Protein AF-A0A3N5WYA4-F1 (afdb_monomer_lite)

Sequence (251 aa):
MSLVRQLSTGKRLVAAELRPPRAELAASEGMDAWIDTYHAVRRLTRRGTFVFLTDSAVGAEEEDNLRHLVANLGPDAPRDRVVPFLTSKHPLEYCLAYADRARQHGFPALVVLGGDRHLGPPRSVEHAYQLREAIRRRDAVLQLGGWANPYADPERQVAHLVDSRFTAEFYLTQIVTHHGKAPVERVLADCQRRDVRLPGIFGGLLLPQRQPAHARNARPVPSGARPSAHPGVLLGRNPAAGLRQDAPCDG

pLDDT: mean 78.24, std 20.38, range [25.34, 98.0]

Structure (mmCIF, N/CA/C/O backbone):
data_AF-A0A3N5WYA4-F1
#
_entry.id   AF-A0A3N5WYA4-F1
#
loop_
_atom_site.group_PDB
_atom_site.id
_atom_site.type_symbol
_atom_site.label_atom_id
_atom_site.label_alt_id
_atom_site.label_comp_id
_atom_site.label_asym_id
_atom_site.label_entity_id
_atom_site.label_seq_id
_atom_site.pdbx_PDB_ins_code
_atom_site.Cartn_x
_atom_site.Cartn_y
_atom_site.Cartn_z
_atom_site.occupancy
_atom_site.B_iso_or_equiv
_atom_site.auth_seq_id
_atom_site.auth_comp_id
_atom_site.auth_asym_id
_atom_site.auth_atom_id
_atom_site.pdbx_PDB_model_num
ATOM 1 N N . MET A 1 1 ? 0.614 -5.701 17.432 1.00 67.88 1 MET A N 1
ATOM 2 C CA . MET A 1 1 ? -0.700 -5.020 17.271 1.00 67.88 1 MET A CA 1
ATOM 3 C C . MET A 1 1 ? -0.821 -4.619 15.810 1.00 67.88 1 MET A C 1
ATOM 5 O O . MET A 1 1 ? 0.117 -4.004 15.325 1.00 67.88 1 MET A O 1
ATOM 9 N N . SER A 1 2 ? -1.890 -5.010 15.105 1.00 87.88 2 SER A N 1
ATOM 10 C CA . SER A 1 2 ? -1.999 -4.800 13.649 1.00 87.88 2 SER A CA 1
ATOM 11 C C . SER A 1 2 ? -2.149 -3.322 13.269 1.00 87.88 2 SER A C 1
ATOM 13 O O . SER A 1 2 ? -2.602 -2.511 14.083 1.00 87.88 2 SER A O 1
ATOM 15 N N . LEU A 1 3 ? -1.795 -2.983 12.023 1.00 91.31 3 LEU A N 1
ATOM 16 C CA . LEU A 1 3 ? -1.877 -1.621 11.487 1.00 91.31 3 LEU A CA 1
ATOM 17 C C . LEU A 1 3 ? -3.289 -1.042 11.628 1.00 91.31 3 LEU A C 1
ATOM 19 O O . LEU A 1 3 ? -3.463 0.005 12.249 1.00 91.31 3 LEU A O 1
ATOM 23 N N . VAL A 1 4 ? -4.299 -1.756 11.121 1.00 91.44 4 VAL A N 1
ATOM 24 C CA . VAL A 1 4 ? -5.707 -1.317 11.166 1.00 91.44 4 VAL A CA 1
ATOM 25 C C . VAL A 1 4 ? -6.169 -1.076 12.602 1.00 91.44 4 VAL A C 1
ATOM 27 O O . VAL A 1 4 ? -6.803 -0.058 12.887 1.00 91.44 4 VAL A O 1
ATOM 30 N N . ARG A 1 5 ? -5.793 -1.958 13.542 1.00 90.38 5 ARG A N 1
ATOM 31 C CA . ARG A 1 5 ? -6.131 -1.777 14.959 1.00 90.38 5 ARG A CA 1
ATOM 32 C C . ARG A 1 5 ? -5.484 -0.516 15.518 1.00 90.38 5 ARG A C 1
ATOM 34 O O . ARG A 1 5 ? -6.147 0.214 16.242 1.00 90.38 5 ARG A O 1
ATOM 41 N N . GLN A 1 6 ? -4.223 -0.241 15.175 1.00 89.56 6 GLN A N 1
ATOM 42 C CA . GLN A 1 6 ? -3.529 0.964 15.626 1.00 89.56 6 GLN A CA 1
ATOM 43 C C . GLN A 1 6 ? -4.165 2.240 15.063 1.00 89.56 6 GLN A C 1
ATOM 45 O O . GLN A 1 6 ? -4.424 3.163 15.834 1.00 89.56 6 GLN A O 1
ATOM 50 N N . LEU A 1 7 ? -4.500 2.264 13.771 1.00 89.50 7 LEU A N 1
ATOM 51 C CA . LEU A 1 7 ? -5.202 3.390 13.145 1.00 89.50 7 LEU A CA 1
ATOM 52 C C . 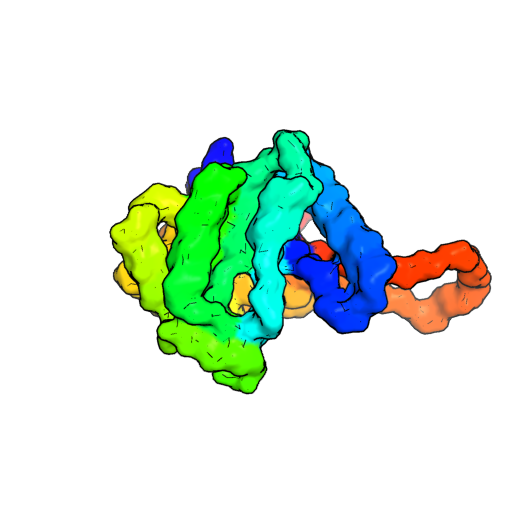LEU A 1 7 ? -6.590 3.632 13.760 1.00 89.50 7 LEU A C 1
ATOM 54 O O . LEU A 1 7 ? -7.013 4.776 13.913 1.00 89.50 7 LEU A O 1
ATOM 58 N N . SER A 1 8 ? -7.270 2.562 14.174 1.00 85.81 8 SER A N 1
ATOM 59 C CA . SER A 1 8 ? -8.607 2.626 14.774 1.00 85.81 8 SER A CA 1
ATOM 60 C C . SER A 1 8 ? -8.615 3.137 16.219 1.00 85.81 8 SER A C 1
ATOM 62 O O . SER A 1 8 ? -9.670 3.497 16.726 1.00 85.81 8 SER A O 1
ATOM 64 N N . THR A 1 9 ? -7.460 3.215 16.895 1.00 83.44 9 THR A N 1
ATOM 65 C CA . THR A 1 9 ? -7.386 3.708 18.287 1.00 83.44 9 THR A CA 1
ATOM 66 C C . THR A 1 9 ? -7.574 5.221 18.436 1.00 83.44 9 THR A C 1
ATOM 68 O O . THR A 1 9 ? -7.599 5.716 19.559 1.00 83.44 9 THR A O 1
ATOM 71 N N . GLY A 1 10 ? -7.617 5.977 17.334 1.00 69.06 10 GLY A N 1
ATOM 72 C CA . GLY A 1 10 ? -7.655 7.445 17.352 1.00 69.06 10 GLY A CA 1
ATOM 73 C C . GLY A 1 10 ? -6.325 8.111 17.739 1.00 69.06 10 GLY A C 1
ATOM 74 O O . GLY A 1 10 ? -6.176 9.322 17.581 1.00 69.06 10 GLY A O 1
ATOM 75 N N . LYS A 1 11 ? -5.321 7.344 18.188 1.00 78.38 11 LYS A N 1
ATOM 76 C CA . LYS A 1 11 ? -3.968 7.858 18.437 1.00 78.38 11 LYS A CA 1
ATOM 77 C C . LYS A 1 11 ? -3.280 8.202 17.118 1.00 78.38 11 LYS A C 1
ATOM 79 O O . LYS A 1 11 ? -3.429 7.501 16.119 1.00 78.38 11 LYS A O 1
ATOM 84 N N . ARG A 1 12 ? -2.475 9.268 17.129 1.00 80.50 12 ARG A N 1
ATOM 85 C CA . ARG A 1 12 ? -1.640 9.646 15.982 1.00 80.50 12 ARG A CA 1
ATOM 86 C C . ARG A 1 12 ? -0.636 8.528 15.691 1.00 80.50 12 ARG A C 1
ATOM 88 O O . ARG A 1 12 ? 0.121 8.133 16.575 1.00 80.50 12 ARG A O 1
ATOM 95 N N . LEU A 1 13 ? -0.612 8.055 14.450 1.00 86.00 13 LEU A N 1
ATOM 96 C CA . LEU A 1 13 ? 0.385 7.119 13.939 1.00 86.00 13 LEU A CA 1
ATOM 97 C C . LEU A 1 13 ? 1.339 7.876 13.014 1.00 86.00 13 LEU A C 1
ATOM 99 O O . LEU A 1 13 ? 0.894 8.640 12.162 1.00 86.00 13 LEU A O 1
ATOM 103 N N . VAL A 1 14 ? 2.642 7.666 13.184 1.00 87.69 14 VAL A N 1
ATOM 104 C CA . VAL A 1 14 ? 3.663 8.138 12.242 1.00 87.69 14 VAL A CA 1
ATOM 105 C C . VAL A 1 14 ? 4.303 6.914 11.605 1.00 87.69 14 VAL A C 1
ATOM 107 O O . VAL A 1 14 ? 4.718 5.989 12.306 1.00 87.69 14 VAL A O 1
ATOM 110 N N . ALA A 1 15 ? 4.345 6.904 10.281 1.00 90.69 15 ALA A N 1
ATOM 111 C CA . ALA A 1 15 ? 4.940 5.858 9.469 1.00 90.69 15 ALA A CA 1
ATOM 112 C C . ALA A 1 15 ? 5.927 6.464 8.466 1.00 90.69 15 ALA A C 1
ATOM 114 O O . ALA A 1 15 ? 5.952 7.678 8.256 1.00 90.69 15 ALA A O 1
ATOM 115 N N . ALA A 1 16 ? 6.754 5.614 7.871 1.00 90.19 16 ALA A N 1
ATOM 116 C CA . ALA A 1 16 ? 7.695 6.004 6.833 1.00 90.19 16 ALA A CA 1
ATOM 117 C C . ALA A 1 16 ? 7.323 5.319 5.523 1.00 90.19 16 ALA A C 1
ATOM 119 O O . ALA A 1 16 ? 7.065 4.118 5.519 1.00 90.19 16 ALA A O 1
ATOM 120 N N . GLU A 1 17 ? 7.337 6.066 4.426 1.00 88.12 17 GLU A N 1
ATOM 121 C CA . GLU A 1 17 ? 7.340 5.488 3.085 1.00 88.12 17 GLU A CA 1
ATOM 122 C C . GLU A 1 17 ? 8.770 5.475 2.553 1.00 88.12 17 GLU A C 1
ATOM 124 O O . GLU A 1 17 ? 9.460 6.498 2.595 1.00 88.12 17 GLU A O 1
ATOM 129 N N . LEU A 1 18 ? 9.213 4.317 2.070 1.00 84.94 18 LEU A N 1
ATOM 130 C CA . LEU A 1 18 ? 10.506 4.135 1.427 1.00 84.94 18 LEU A CA 1
ATOM 131 C C . LEU A 1 18 ? 10.294 3.680 -0.017 1.00 84.94 18 LEU A C 1
ATOM 133 O O . LEU A 1 18 ? 9.409 2.873 -0.322 1.00 84.94 18 LEU A O 1
ATOM 137 N N . ARG A 1 19 ? 11.135 4.205 -0.906 1.00 77.81 19 ARG A N 1
ATOM 138 C CA . ARG A 1 19 ? 11.245 3.723 -2.279 1.00 77.81 19 ARG A CA 1
ATOM 139 C C . ARG A 1 19 ? 12.429 2.767 -2.390 1.00 77.81 19 ARG A C 1
ATOM 141 O O . ARG A 1 19 ? 13.464 3.068 -1.789 1.00 77.81 19 ARG A O 1
ATOM 148 N N . PRO A 1 20 ? 12.298 1.658 -3.134 1.00 72.56 20 PRO A N 1
ATOM 149 C CA . PRO A 1 20 ? 13.435 0.821 -3.464 1.00 72.56 20 PRO A CA 1
ATOM 150 C C . PRO A 1 20 ? 14.473 1.641 -4.248 1.00 72.56 20 PRO A C 1
ATOM 152 O O . PRO A 1 20 ? 14.126 2.666 -4.859 1.00 72.56 20 PRO A O 1
ATOM 155 N N . PRO A 1 21 ? 15.752 1.232 -4.205 1.00 74.31 21 PRO A N 1
ATOM 156 C CA . PRO A 1 21 ? 16.788 1.786 -5.064 1.00 74.31 21 PRO A CA 1
ATOM 157 C C . PRO A 1 21 ? 16.372 1.796 -6.533 1.00 74.31 21 PRO A C 1
ATOM 159 O O . PRO A 1 21 ? 15.580 0.973 -6.980 1.00 74.31 21 PRO A O 1
ATOM 162 N N . ARG A 1 22 ? 16.914 2.750 -7.287 1.00 69.69 22 ARG A N 1
ATOM 163 C CA . ARG A 1 22 ? 16.660 2.863 -8.723 1.00 69.69 22 ARG A CA 1
ATOM 164 C C . ARG A 1 22 ? 17.298 1.693 -9.473 1.00 69.69 22 ARG A C 1
ATOM 166 O O . ARG A 1 22 ? 18.469 1.400 -9.235 1.00 69.69 22 ARG A O 1
ATOM 173 N N . ALA A 1 23 ? 16.552 1.095 -10.398 1.00 66.06 23 ALA A N 1
ATOM 174 C CA . ALA A 1 23 ? 17.020 -0.012 -11.228 1.00 66.06 23 ALA A CA 1
ATOM 175 C C . ALA A 1 23 ? 18.217 0.378 -12.115 1.00 66.06 23 ALA A C 1
ATOM 177 O O . ALA A 1 23 ? 19.034 -0.465 -12.465 1.00 66.06 23 ALA A O 1
ATOM 178 N N . GLU A 1 24 ? 18.350 1.663 -12.459 1.00 69.00 24 GLU A N 1
ATOM 179 C CA . GLU A 1 24 ? 19.396 2.166 -13.356 1.00 69.00 24 GLU A CA 1
ATOM 180 C C . GLU A 1 24 ? 20.757 2.387 -12.669 1.00 69.00 24 GLU A C 1
ATOM 182 O O . GLU A 1 24 ? 21.700 2.855 -13.309 1.00 69.00 24 GLU A O 1
ATOM 187 N N . LEU A 1 25 ? 20.870 2.107 -11.364 1.00 67.50 25 LEU A N 1
ATOM 188 C CA . LEU A 1 25 ? 22.133 2.229 -10.635 1.00 67.50 25 LEU A CA 1
ATOM 189 C C . LEU A 1 25 ? 23.144 1.175 -11.103 1.00 67.50 25 LEU A C 1
ATOM 191 O O . LEU A 1 25 ? 22.787 0.032 -11.390 1.00 67.50 25 LEU A O 1
ATOM 195 N N . ALA A 1 26 ? 24.431 1.538 -11.113 1.00 76.44 26 ALA A N 1
ATOM 196 C CA . ALA A 1 26 ? 25.493 0.561 -11.330 1.00 76.44 26 ALA A CA 1
ATOM 197 C C . ALA A 1 26 ? 25.432 -0.531 -10.247 1.00 76.44 26 ALA A C 1
ATOM 199 O O . ALA A 1 26 ? 25.072 -0.253 -9.106 1.00 76.44 26 ALA A O 1
ATOM 200 N N . ALA A 1 27 ? 25.811 -1.771 -10.573 1.00 73.31 27 ALA A N 1
ATOM 201 C CA . ALA A 1 27 ? 25.583 -2.928 -9.699 1.00 73.31 27 ALA A CA 1
ATOM 202 C C . ALA A 1 27 ? 26.094 -2.748 -8.252 1.00 73.31 27 ALA A C 1
ATOM 204 O O . ALA A 1 27 ? 25.395 -3.106 -7.303 1.00 73.31 27 ALA A O 1
ATOM 205 N N . SER A 1 28 ? 27.281 -2.158 -8.067 1.00 74.44 28 SER A N 1
ATOM 206 C CA . SER A 1 28 ? 27.829 -1.860 -6.736 1.00 74.44 28 SER A CA 1
ATOM 207 C C . SER A 1 28 ? 27.026 -0.787 -5.995 1.00 74.44 28 SER A C 1
ATOM 209 O O . SER A 1 28 ? 26.720 -0.950 -4.819 1.00 74.44 28 SER A O 1
ATOM 211 N N . GLU A 1 29 ? 26.621 0.277 -6.690 1.00 72.69 29 GLU A N 1
ATOM 212 C CA . GLU A 1 29 ? 25.818 1.365 -6.119 1.00 72.69 29 GLU A CA 1
ATOM 213 C C . GLU A 1 29 ? 24.398 0.902 -5.772 1.00 72.69 29 GLU A C 1
ATOM 215 O O . GLU A 1 29 ? 23.843 1.296 -4.747 1.00 72.69 29 GLU A O 1
ATOM 220 N N . GLY A 1 30 ? 23.818 0.032 -6.603 1.00 75.00 30 GLY A N 1
ATOM 221 C CA . GLY A 1 30 ? 22.530 -0.602 -6.353 1.00 75.00 30 GLY A CA 1
ATOM 222 C C . GLY A 1 30 ? 22.570 -1.486 -5.109 1.00 75.00 30 GLY A C 1
ATOM 223 O O . GLY A 1 30 ? 21.676 -1.394 -4.267 1.00 75.00 30 GLY A O 1
ATOM 224 N N . MET A 1 31 ? 23.625 -2.293 -4.947 1.00 76.56 31 MET A N 1
ATOM 225 C CA . MET A 1 31 ? 23.814 -3.125 -3.755 1.00 76.56 31 MET A CA 1
ATOM 226 C C . MET A 1 31 ? 23.927 -2.274 -2.484 1.00 76.56 31 MET A C 1
ATOM 228 O O . MET A 1 31 ? 23.213 -2.532 -1.513 1.00 76.56 31 MET A O 1
ATOM 232 N N . ASP A 1 32 ? 24.754 -1.227 -2.502 1.00 79.25 32 ASP A N 1
ATOM 233 C CA . ASP A 1 32 ? 24.913 -0.316 -1.363 1.00 79.25 32 ASP A CA 1
ATOM 234 C C . ASP A 1 32 ? 23.596 0.392 -1.008 1.00 79.25 32 ASP A C 1
ATOM 236 O O . ASP A 1 32 ? 23.212 0.469 0.162 1.00 79.25 32 ASP A O 1
ATOM 240 N N . ALA A 1 33 ? 22.845 0.848 -2.014 1.00 76.56 33 ALA A N 1
ATOM 241 C CA . ALA A 1 33 ? 21.542 1.476 -1.811 1.00 76.56 33 ALA A CA 1
ATOM 242 C C . ALA A 1 33 ? 20.503 0.499 -1.230 1.00 76.56 33 ALA A C 1
ATOM 244 O O . ALA A 1 33 ? 19.674 0.880 -0.392 1.00 76.56 33 ALA A O 1
ATOM 245 N N . TRP A 1 34 ? 20.549 -0.771 -1.637 1.00 79.12 34 TRP A N 1
ATOM 246 C CA . TRP A 1 34 ? 19.719 -1.827 -1.061 1.00 79.12 34 TRP A CA 1
ATOM 247 C C . TRP A 1 34 ? 20.087 -2.091 0.399 1.00 79.12 34 TRP A C 1
ATOM 249 O O . TRP A 1 34 ? 19.197 -2.113 1.252 1.00 79.12 34 TRP A O 1
ATOM 259 N N . ILE A 1 35 ? 21.381 -2.205 0.711 1.00 81.06 35 ILE A N 1
ATOM 260 C CA . ILE A 1 35 ? 21.894 -2.354 2.081 1.00 81.06 35 ILE A CA 1
ATOM 261 C C . ILE A 1 35 ? 21.403 -1.203 2.972 1.00 81.06 35 ILE A C 1
ATOM 263 O O . ILE A 1 35 ? 20.812 -1.447 4.031 1.00 81.06 35 ILE A O 1
ATOM 267 N N . ASP A 1 36 ? 21.562 0.044 2.523 1.00 83.69 36 ASP A N 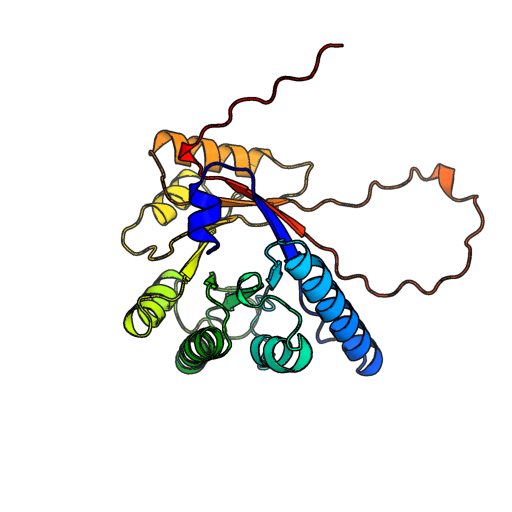1
ATOM 268 C CA . ASP A 1 36 ? 21.105 1.233 3.250 1.00 83.69 36 ASP A CA 1
ATOM 269 C C . ASP A 1 36 ? 19.577 1.210 3.468 1.00 83.69 36 ASP A C 1
ATOM 271 O O . ASP A 1 36 ? 19.092 1.531 4.563 1.00 83.69 36 ASP A O 1
ATOM 275 N N . THR A 1 37 ? 18.809 0.750 2.473 1.00 83.75 37 THR A N 1
ATOM 276 C CA . THR A 1 37 ? 17.350 0.579 2.574 1.00 83.75 37 THR A CA 1
ATOM 277 C C . THR A 1 37 ? 16.983 -0.450 3.645 1.00 83.75 37 THR A C 1
ATOM 279 O O . THR A 1 37 ? 16.167 -0.153 4.523 1.00 83.75 37 THR A O 1
ATOM 282 N N . TYR A 1 38 ? 17.613 -1.628 3.663 1.00 84.94 38 TYR A N 1
ATOM 283 C CA . TYR A 1 38 ? 17.334 -2.649 4.681 1.00 84.94 38 TYR A CA 1
ATOM 284 C C . TYR A 1 38 ? 17.705 -2.178 6.088 1.00 84.94 38 TYR A C 1
ATOM 286 O O . TYR A 1 38 ? 16.945 -2.401 7.035 1.00 84.94 38 TYR A O 1
ATOM 294 N N . HIS A 1 39 ? 18.832 -1.477 6.245 1.00 86.25 39 HIS A N 1
ATOM 295 C CA . HIS A 1 39 ? 19.204 -0.878 7.527 1.00 86.25 39 HIS A CA 1
ATOM 296 C C . HIS A 1 39 ? 18.187 0.171 7.990 1.00 86.25 39 HIS A C 1
ATOM 298 O O . HIS A 1 39 ? 17.856 0.217 9.180 1.00 86.25 39 HIS A O 1
ATOM 304 N N . ALA A 1 40 ? 17.647 0.981 7.074 1.00 87.31 40 ALA A N 1
ATOM 305 C CA . ALA A 1 40 ? 16.584 1.931 7.386 1.00 87.31 40 ALA A CA 1
ATOM 306 C C . ALA A 1 40 ? 15.299 1.217 7.833 1.00 87.31 40 ALA A C 1
ATOM 308 O O . ALA A 1 40 ? 14.768 1.552 8.897 1.00 87.31 40 ALA A O 1
ATOM 309 N N . VAL A 1 41 ? 14.846 0.196 7.091 1.00 88.88 41 VAL A N 1
ATOM 310 C CA . VAL A 1 41 ? 13.660 -0.600 7.452 1.00 88.88 41 VAL A CA 1
ATOM 311 C C . VAL A 1 41 ? 13.846 -1.239 8.830 1.00 88.88 41 VAL A C 1
ATOM 313 O O . VAL A 1 41 ? 12.996 -1.061 9.704 1.00 88.88 41 VAL A O 1
ATOM 316 N N . ARG A 1 42 ? 14.978 -1.913 9.082 1.00 89.81 42 ARG A N 1
ATOM 317 C CA . ARG A 1 42 ? 15.293 -2.543 10.380 1.00 89.81 42 ARG A CA 1
ATOM 318 C C . ARG A 1 42 ? 15.265 -1.535 11.524 1.00 89.81 42 ARG A C 1
ATOM 320 O O . ARG A 1 42 ? 14.642 -1.777 12.556 1.00 89.81 42 ARG A O 1
ATOM 327 N N . ARG A 1 43 ? 15.917 -0.382 11.350 1.00 90.12 43 ARG A N 1
ATOM 328 C CA . ARG A 1 43 ? 15.987 0.662 12.383 1.00 90.12 43 ARG A CA 1
ATOM 329 C C . ARG A 1 43 ? 14.609 1.239 12.714 1.00 90.12 43 ARG A C 1
ATOM 331 O O . ARG A 1 43 ? 14.320 1.461 13.888 1.00 90.12 43 ARG A O 1
ATOM 338 N N . LEU A 1 44 ? 13.780 1.501 11.703 1.00 90.94 44 LEU A N 1
ATOM 339 C CA . LEU A 1 44 ? 12.443 2.082 11.870 1.00 90.94 44 LEU A CA 1
ATOM 340 C C . LEU A 1 44 ? 11.472 1.086 12.513 1.00 90.94 44 LEU A C 1
ATOM 342 O O . LEU A 1 44 ? 10.835 1.400 13.518 1.00 90.94 44 LEU A O 1
ATOM 346 N N . THR A 1 45 ? 11.416 -0.136 11.988 1.00 92.06 45 THR A N 1
ATOM 347 C CA . THR A 1 45 ? 10.511 -1.184 12.485 1.00 92.06 45 THR A CA 1
ATOM 348 C C . THR A 1 45 ? 10.821 -1.580 13.929 1.00 92.06 45 THR A C 1
ATOM 350 O O . THR A 1 45 ? 9.901 -1.687 14.740 1.00 92.06 45 THR A O 1
ATOM 353 N N . ARG A 1 46 ? 12.104 -1.665 14.318 1.00 91.38 46 ARG A N 1
ATOM 354 C CA . ARG A 1 46 ? 12.520 -1.886 15.720 1.00 91.38 46 ARG A CA 1
ATOM 355 C C . ARG A 1 46 ? 12.083 -0.783 16.686 1.00 91.38 46 ARG A C 1
ATOM 357 O O . ARG A 1 46 ? 11.948 -1.042 17.876 1.00 91.38 46 ARG A O 1
ATOM 364 N N . ARG A 1 47 ? 11.862 0.439 16.196 1.00 91.12 47 ARG A N 1
ATOM 365 C CA . ARG A 1 47 ? 11.331 1.566 16.986 1.00 91.12 47 ARG A CA 1
ATOM 366 C C . ARG A 1 47 ? 9.798 1.612 16.991 1.00 91.12 47 ARG A C 1
ATOM 368 O O . ARG A 1 47 ? 9.217 2.559 17.509 1.00 91.12 47 ARG A O 1
ATOM 375 N N . GLY A 1 48 ? 9.136 0.608 16.410 1.00 90.06 48 GLY A N 1
ATOM 376 C CA . GLY A 1 48 ? 7.679 0.522 16.317 1.00 90.06 48 GLY A CA 1
ATOM 377 C C . GLY A 1 48 ? 7.063 1.342 15.180 1.00 90.06 48 GLY A C 1
ATOM 378 O O . GLY A 1 48 ? 5.838 1.455 15.117 1.00 90.06 48 GLY A O 1
ATOM 379 N N . THR A 1 49 ? 7.873 1.908 14.281 1.00 91.44 49 THR A N 1
ATOM 380 C CA . THR A 1 49 ? 7.397 2.643 13.102 1.00 91.44 49 THR A CA 1
ATOM 381 C C . THR A 1 49 ? 6.972 1.668 12.008 1.00 91.44 49 THR A C 1
ATOM 383 O O . THR A 1 49 ? 7.723 0.755 11.668 1.00 91.44 49 THR A O 1
ATOM 386 N N . PHE A 1 50 ? 5.781 1.871 11.438 1.00 93.50 50 PHE A N 1
ATOM 387 C CA . PHE A 1 50 ? 5.385 1.146 10.230 1.00 93.50 50 PHE A CA 1
ATOM 388 C C . PHE A 1 50 ? 6.154 1.676 9.023 1.00 93.50 50 PHE A C 1
ATOM 390 O O . PHE A 1 50 ? 6.290 2.891 8.859 1.00 93.50 50 PHE A O 1
ATOM 397 N N . VAL A 1 51 ? 6.635 0.767 8.181 1.00 92.06 51 VAL A N 1
ATOM 398 C CA . VAL A 1 51 ? 7.369 1.086 6.961 1.00 92.06 51 VAL A CA 1
ATOM 399 C C . VAL A 1 51 ? 6.584 0.592 5.759 1.00 92.06 51 VAL A C 1
ATOM 401 O O . VAL A 1 51 ? 6.352 -0.602 5.604 1.00 92.06 51 VAL A O 1
ATOM 404 N N . PHE A 1 52 ? 6.190 1.530 4.917 1.00 91.62 52 PHE A N 1
ATOM 405 C CA . PHE A 1 52 ? 5.519 1.305 3.652 1.00 91.62 52 PHE A CA 1
ATOM 406 C C . PHE A 1 52 ? 6.584 1.237 2.564 1.00 91.62 52 PHE A C 1
ATOM 408 O O . PHE A 1 5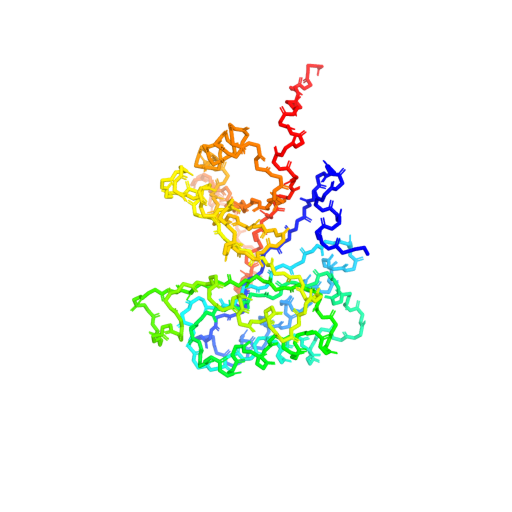2 ? 7.323 2.204 2.376 1.00 91.62 52 PHE A O 1
ATOM 415 N N . LEU A 1 53 ? 6.707 0.094 1.890 1.00 86.69 53 LEU A N 1
ATOM 416 C CA . LEU A 1 53 ? 7.668 -0.059 0.801 1.00 86.69 53 LEU A CA 1
ATOM 417 C C . LEU A 1 53 ? 6.922 -0.013 -0.522 1.00 86.69 53 LEU A C 1
ATOM 419 O O . LEU A 1 53 ? 6.133 -0.909 -0.822 1.00 86.69 53 LEU A O 1
ATOM 423 N N . THR A 1 54 ? 7.171 1.039 -1.291 1.00 76.50 54 THR A N 1
ATOM 424 C CA . THR A 1 54 ? 6.587 1.164 -2.625 1.00 76.50 54 THR A CA 1
ATOM 425 C C . THR A 1 54 ? 7.210 0.162 -3.580 1.00 76.50 54 THR A C 1
ATOM 427 O O . THR A 1 54 ? 8.401 -0.112 -3.522 1.00 76.50 54 THR A O 1
ATOM 430 N N . ASP A 1 55 ? 6.393 -0.366 -4.473 1.00 68.31 55 ASP A N 1
ATOM 431 C CA . ASP A 1 55 ? 6.850 -1.086 -5.645 1.00 68.31 55 ASP A CA 1
ATOM 432 C C . ASP A 1 55 ? 6.845 -0.082 -6.798 1.00 68.31 55 ASP A C 1
ATOM 434 O O . ASP A 1 55 ? 5.910 0.724 -6.907 1.00 68.31 55 ASP A O 1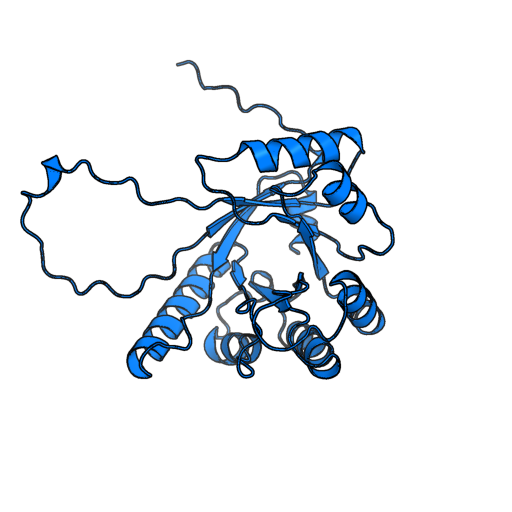
ATOM 438 N N . SER A 1 56 ? 7.917 -0.036 -7.588 1.00 59.72 56 SER A N 1
ATOM 439 C CA . SER A 1 56 ? 8.079 0.935 -8.673 1.00 59.72 56 SER A CA 1
ATOM 440 C C . SER A 1 56 ? 6.822 0.916 -9.549 1.00 59.72 56 SER A C 1
ATOM 442 O O . SER A 1 56 ? 6.552 -0.061 -10.236 1.00 59.72 56 SER A O 1
ATOM 444 N N . ALA A 1 57 ? 6.021 1.993 -9.512 1.00 55.88 57 ALA A N 1
ATOM 445 C CA . ALA A 1 57 ? 4.632 2.039 -10.008 1.00 55.88 57 ALA A CA 1
ATOM 446 C C . ALA A 1 57 ? 4.434 1.745 -11.516 1.00 55.88 57 ALA A C 1
ATOM 448 O O . ALA A 1 57 ? 3.316 1.830 -12.032 1.00 55.88 57 ALA A O 1
ATOM 449 N N . VAL A 1 58 ? 5.522 1.438 -12.214 1.00 58.50 58 VAL A N 1
ATOM 450 C CA . VAL A 1 58 ? 5.639 1.197 -13.647 1.00 58.50 58 VAL A CA 1
ATOM 451 C C . VAL A 1 58 ? 5.663 -0.307 -13.963 1.00 58.50 58 VAL A C 1
ATOM 453 O O . VAL A 1 58 ? 5.327 -0.665 -15.084 1.00 58.50 58 VAL A O 1
ATOM 456 N N . GLY A 1 59 ? 5.954 -1.193 -12.998 1.00 55.91 59 GLY A N 1
ATOM 457 C CA . GLY A 1 59 ? 5.999 -2.646 -13.231 1.00 55.91 59 GLY A CA 1
ATOM 458 C C . GLY A 1 59 ? 7.049 -3.056 -14.268 1.00 55.91 59 GLY A C 1
ATOM 459 O O . GLY A 1 59 ? 6.745 -3.829 -15.170 1.00 55.91 59 GLY A O 1
ATOM 460 N N . ALA A 1 60 ? 8.253 -2.478 -14.189 1.00 59.53 60 ALA A N 1
ATOM 461 C CA . ALA A 1 60 ? 9.404 -2.935 -14.979 1.00 59.53 60 ALA A CA 1
ATOM 462 C C . ALA A 1 60 ? 9.816 -4.368 -14.564 1.00 59.53 60 ALA A C 1
ATOM 464 O O . ALA A 1 60 ? 9.176 -4.915 -13.665 1.00 59.53 60 ALA A O 1
ATOM 465 N N . GLU A 1 61 ? 10.809 -4.973 -15.249 1.00 53.00 61 GLU A N 1
ATOM 466 C CA . GLU A 1 61 ? 11.273 -6.367 -15.037 1.00 53.00 61 GLU A CA 1
ATOM 467 C C . GLU A 1 61 ? 11.101 -6.810 -13.592 1.00 53.00 61 GLU A C 1
ATOM 469 O O . GLU A 1 61 ? 11.505 -6.050 -12.724 1.00 53.00 61 GLU A O 1
ATOM 474 N N . GLU A 1 62 ? 10.487 -7.985 -13.376 1.00 53.56 62 GLU A N 1
ATOM 475 C CA . GLU A 1 62 ? 10.013 -8.530 -12.094 1.00 53.56 62 GLU A CA 1
ATOM 476 C C . GLU A 1 62 ? 10.976 -8.290 -10.915 1.00 53.56 62 GLU A C 1
ATOM 478 O O . GLU A 1 62 ? 11.655 -9.196 -10.425 1.00 53.56 62 GLU A O 1
ATOM 483 N N . GLU A 1 63 ? 11.008 -7.053 -10.419 1.00 55.62 63 GLU A N 1
ATOM 484 C CA . GLU A 1 63 ? 11.696 -6.661 -9.209 1.00 55.62 63 GLU A CA 1
ATOM 485 C C . GLU A 1 63 ? 10.870 -7.279 -8.100 1.00 55.62 63 GLU A C 1
ATOM 487 O O . GLU A 1 63 ? 9.874 -6.730 -7.631 1.00 55.62 63 GLU A O 1
ATOM 492 N N . ASP A 1 64 ? 11.253 -8.492 -7.713 1.00 66.56 64 ASP A N 1
ATOM 493 C CA . ASP A 1 64 ? 10.650 -9.201 -6.602 1.00 66.56 64 ASP A CA 1
ATOM 494 C C . ASP A 1 64 ? 11.101 -8.530 -5.295 1.00 66.56 64 ASP A C 1
ATOM 496 O O . ASP A 1 64 ? 11.865 -9.077 -4.497 1.00 66.56 64 ASP A O 1
ATOM 500 N N . ASN A 1 65 ? 10.648 -7.288 -5.097 1.00 70.19 65 ASN A N 1
ATOM 501 C CA . ASN A 1 65 ? 10.888 -6.452 -3.928 1.00 70.19 65 ASN A CA 1
ATOM 502 C C . ASN A 1 65 ? 10.512 -7.214 -2.651 1.00 70.19 65 ASN A C 1
ATOM 504 O O . ASN A 1 65 ? 11.159 -7.069 -1.614 1.00 70.19 65 ASN A O 1
ATOM 508 N N . LEU A 1 66 ? 9.523 -8.108 -2.742 1.00 79.00 66 LEU A N 1
ATOM 509 C CA . LEU A 1 66 ? 9.167 -9.021 -1.669 1.00 79.00 66 LEU A CA 1
ATOM 510 C C . LEU A 1 66 ? 10.261 -10.059 -1.400 1.00 79.00 66 LEU A C 1
ATOM 512 O O . LEU A 1 66 ? 10.671 -10.194 -0.250 1.00 79.00 66 LEU A O 1
ATOM 516 N N . ARG A 1 67 ? 10.784 -10.757 -2.414 1.00 78.88 67 ARG A N 1
ATOM 517 C CA . ARG A 1 67 ? 11.940 -11.663 -2.254 1.00 78.88 67 ARG A CA 1
ATOM 518 C C . ARG A 1 67 ? 13.143 -10.936 -1.662 1.00 78.88 67 ARG A C 1
ATOM 520 O O . ARG A 1 67 ? 13.777 -11.460 -0.748 1.00 78.88 67 ARG A O 1
ATOM 527 N N . HIS A 1 68 ? 13.420 -9.722 -2.129 1.00 78.38 68 HIS A N 1
ATOM 528 C CA . HIS A 1 68 ? 14.480 -8.864 -1.604 1.00 78.38 68 HIS A CA 1
ATOM 529 C C . HIS A 1 68 ? 14.274 -8.535 -0.116 1.00 78.38 68 HIS A C 1
ATOM 531 O O . HIS A 1 68 ? 15.197 -8.711 0.683 1.00 78.38 68 HIS A O 1
ATOM 537 N N . LEU A 1 69 ? 13.056 -8.166 0.294 1.00 80.00 69 LEU A N 1
ATOM 538 C CA . LEU A 1 69 ? 12.707 -7.967 1.704 1.00 80.00 69 LEU A CA 1
ATOM 539 C C . LEU A 1 69 ? 12.851 -9.249 2.533 1.00 80.00 69 LEU A C 1
ATOM 541 O O . LEU A 1 69 ? 13.422 -9.224 3.623 1.00 80.00 69 LEU A O 1
ATOM 545 N N . VAL A 1 70 ? 12.338 -10.372 2.031 1.00 82.06 70 VAL A N 1
ATOM 546 C CA . VAL A 1 70 ? 12.344 -11.663 2.733 1.00 82.06 70 VAL A CA 1
ATOM 547 C C . VAL A 1 70 ? 13.766 -12.151 2.980 1.00 82.06 70 VAL A C 1
ATOM 549 O O . VAL A 1 70 ? 14.060 -12.599 4.090 1.00 82.06 70 VAL A O 1
ATOM 552 N N . ALA A 1 71 ? 14.636 -12.043 1.974 1.00 82.56 71 ALA A N 1
ATOM 553 C CA . ALA A 1 71 ? 16.015 -12.506 2.052 1.00 82.56 71 ALA A CA 1
ATOM 554 C C . ALA A 1 71 ? 16.886 -11.619 2.955 1.00 82.56 71 ALA A C 1
ATOM 556 O O . ALA A 1 71 ? 17.722 -12.137 3.690 1.00 82.56 71 ALA A O 1
ATOM 557 N N . ASN A 1 72 ? 16.682 -10.295 2.935 1.00 81.56 72 ASN A N 1
ATOM 558 C CA . ASN A 1 72 ? 17.682 -9.356 3.458 1.00 81.56 72 ASN A CA 1
ATOM 559 C C . ASN A 1 72 ? 17.276 -8.595 4.729 1.00 81.56 72 ASN A C 1
ATOM 561 O O . ASN A 1 72 ? 18.138 -8.021 5.394 1.00 81.56 72 ASN A O 1
ATOM 565 N N . LEU A 1 73 ? 15.997 -8.589 5.130 1.00 81.44 73 LEU A N 1
ATOM 566 C CA . LEU A 1 73 ? 15.599 -7.941 6.391 1.00 81.44 73 LEU A CA 1
ATOM 567 C C . LEU A 1 73 ? 16.175 -8.638 7.634 1.00 81.44 73 LEU A C 1
ATOM 569 O O . LEU A 1 73 ? 16.319 -8.006 8.686 1.00 81.44 73 LEU A O 1
ATOM 573 N N . GLY A 1 74 ? 16.518 -9.924 7.507 1.00 76.56 74 GLY A N 1
ATOM 574 C CA . GLY A 1 74 ? 16.947 -10.769 8.617 1.00 76.56 74 GLY A CA 1
ATOM 575 C C . GLY A 1 74 ? 15.828 -11.029 9.640 1.00 76.56 74 GLY A C 1
ATOM 576 O O . GLY A 1 74 ? 14.694 -10.571 9.465 1.00 76.56 74 GLY A O 1
ATOM 577 N N . PRO A 1 75 ? 16.124 -11.778 10.716 1.00 75.88 75 PRO A N 1
ATOM 578 C CA . PRO A 1 75 ? 15.147 -12.102 11.760 1.00 75.88 75 PRO A CA 1
ATOM 579 C C . PRO A 1 75 ? 14.830 -10.915 12.687 1.00 75.88 75 PRO A C 1
ATOM 581 O O . PRO A 1 75 ? 13.771 -10.884 13.305 1.00 75.88 75 PRO A O 1
ATOM 584 N N . ASP A 1 76 ? 15.716 -9.917 12.767 1.00 75.75 76 ASP A N 1
ATOM 585 C CA . ASP A 1 76 ? 15.591 -8.801 13.719 1.00 75.75 76 ASP A CA 1
ATOM 586 C C . ASP A 1 76 ? 14.606 -7.705 13.295 1.00 75.75 76 ASP A C 1
ATOM 588 O O . ASP A 1 76 ? 14.383 -6.758 14.054 1.00 75.75 76 ASP A O 1
ATOM 592 N N . ALA A 1 77 ? 14.094 -7.750 12.063 1.00 83.38 77 ALA A N 1
ATOM 593 C CA . ALA A 1 77 ? 13.116 -6.789 11.573 1.00 83.38 77 ALA A CA 1
ATOM 594 C C . ALA A 1 77 ? 11.701 -7.294 11.889 1.00 83.38 77 ALA A C 1
ATOM 596 O O . ALA A 1 77 ? 11.303 -8.324 11.337 1.00 83.38 77 ALA A O 1
ATOM 597 N N . PRO A 1 78 ? 10.903 -6.580 12.704 1.00 91.12 78 PRO A N 1
ATOM 598 C CA . PRO A 1 78 ? 9.491 -6.901 12.875 1.00 91.12 78 PRO A CA 1
ATOM 599 C C . PRO A 1 78 ? 8.744 -6.768 11.538 1.00 91.12 78 PRO A C 1
ATOM 601 O O . PRO A 1 78 ? 8.378 -5.671 11.113 1.00 91.12 78 PRO A O 1
ATOM 604 N N . ARG A 1 79 ? 8.547 -7.891 10.836 1.00 92.38 79 ARG A N 1
ATOM 605 C CA . ARG A 1 79 ? 7.867 -7.933 9.527 1.00 92.38 79 ARG A CA 1
ATOM 606 C C . ARG A 1 79 ? 6.402 -7.514 9.622 1.00 92.38 79 ARG A C 1
ATOM 608 O O . ARG A 1 79 ? 5.861 -6.970 8.667 1.00 92.38 79 ARG A O 1
ATOM 615 N N . ASP A 1 80 ? 5.806 -7.642 10.806 1.00 93.25 80 ASP A N 1
ATOM 616 C CA . ASP A 1 80 ? 4.470 -7.135 11.121 1.00 93.25 80 ASP A CA 1
ATOM 617 C C . ASP A 1 80 ? 4.357 -5.599 11.072 1.00 93.25 80 ASP A C 1
ATOM 619 O O . ASP A 1 80 ? 3.250 -5.055 11.109 1.00 93.25 80 ASP A O 1
ATOM 623 N N . ARG A 1 81 ? 5.491 -4.894 10.956 1.00 94.00 81 ARG A N 1
ATOM 624 C CA . ARG A 1 81 ? 5.583 -3.443 10.756 1.00 94.00 81 ARG A CA 1
ATOM 625 C C . ARG A 1 81 ? 5.928 -3.042 9.323 1.00 94.00 81 ARG A C 1
ATOM 627 O O . ARG A 1 81 ? 6.007 -1.846 9.056 1.00 94.00 81 ARG A O 1
ATOM 634 N N . VAL A 1 82 ? 6.131 -3.988 8.412 1.00 93.69 82 VAL A N 1
ATOM 635 C CA . VAL A 1 82 ? 6.426 -3.702 7.003 1.00 93.69 82 VAL A CA 1
ATOM 636 C C . VAL A 1 82 ? 5.165 -3.917 6.173 1.00 93.69 82 VAL A C 1
ATOM 638 O O . VAL A 1 82 ? 4.493 -4.937 6.309 1.00 93.69 82 VAL A O 1
ATOM 641 N N . VAL A 1 83 ? 4.844 -2.946 5.320 1.00 94.56 83 VAL A N 1
ATOM 642 C CA . VAL A 1 83 ? 3.655 -2.943 4.462 1.00 94.56 83 VAL A CA 1
ATOM 643 C C . VAL A 1 83 ? 4.091 -2.755 3.007 1.00 94.56 83 VAL A C 1
ATOM 645 O O . VAL A 1 83 ? 4.296 -1.620 2.564 1.00 94.56 83 VAL A O 1
ATOM 648 N N . PRO A 1 84 ? 4.286 -3.851 2.260 1.00 93.00 84 PRO A N 1
ATOM 649 C CA . PRO A 1 84 ? 4.626 -3.779 0.846 1.00 93.00 84 PRO A CA 1
ATOM 650 C C . PRO A 1 84 ? 3.477 -3.235 -0.008 1.00 93.00 84 PRO A C 1
ATOM 652 O O . PRO A 1 84 ? 2.294 -3.429 0.295 1.00 93.00 84 PRO A O 1
ATOM 655 N N . PHE A 1 85 ? 3.830 -2.571 -1.102 1.00 91.62 85 PHE A N 1
ATOM 656 C CA . PHE A 1 85 ? 2.895 -2.194 -2.151 1.00 91.62 85 PHE A CA 1
ATOM 657 C C . PHE A 1 85 ? 2.837 -3.306 -3.193 1.00 91.62 85 PHE A C 1
ATOM 659 O O . PHE A 1 85 ? 3.839 -3.941 -3.502 1.00 91.62 85 PHE A O 1
ATOM 666 N N . LEU A 1 86 ? 1.653 -3.501 -3.757 1.00 92.38 86 LEU A N 1
ATOM 667 C CA . LEU A 1 86 ? 1.410 -4.388 -4.879 1.00 92.38 86 LEU A CA 1
ATOM 668 C C . LEU A 1 86 ? 0.626 -3.614 -5.933 1.00 92.38 86 LEU A C 1
ATOM 670 O O . LEU A 1 86 ? -0.467 -3.106 -5.663 1.00 92.38 86 LEU A O 1
ATOM 674 N N . THR A 1 87 ? 1.171 -3.519 -7.140 1.00 91.88 87 THR A N 1
ATOM 675 C CA . THR A 1 87 ? 0.472 -2.892 -8.262 1.00 91.88 87 THR A CA 1
ATOM 676 C C . THR A 1 87 ? -0.173 -3.938 -9.167 1.00 91.88 87 THR A C 1
ATOM 678 O O . THR A 1 87 ? 0.237 -5.094 -9.211 1.00 91.88 87 THR A O 1
ATOM 681 N N . SER A 1 88 ? -1.176 -3.523 -9.941 1.00 93.19 88 SER A N 1
ATOM 682 C CA . SER A 1 88 ? -1.789 -4.360 -10.980 1.00 93.19 88 SER A CA 1
ATOM 683 C C . SER A 1 88 ? -0.934 -4.437 -12.256 1.00 93.19 88 SER A C 1
ATOM 685 O O . SER A 1 88 ? -1.467 -4.772 -13.302 1.00 93.19 88 SER A O 1
ATOM 687 N N . LYS A 1 89 ? 0.360 -4.082 -12.214 1.00 90.25 89 LYS A N 1
ATOM 688 C CA . LYS A 1 89 ? 1.258 -4.005 -13.386 1.00 90.25 89 LYS A CA 1
ATOM 689 C C . LYS A 1 89 ? 1.986 -5.315 -13.702 1.00 90.25 89 LYS A C 1
ATOM 691 O O . LYS A 1 89 ? 2.826 -5.343 -14.591 1.00 90.25 89 LYS A O 1
ATOM 696 N N . HIS A 1 90 ? 1.630 -6.387 -13.005 1.00 88.88 90 HIS A N 1
ATOM 697 C CA . HIS A 1 90 ? 2.120 -7.742 -13.238 1.00 88.88 90 HIS A CA 1
ATOM 698 C C . HIS A 1 90 ? 0.957 -8.653 -13.650 1.00 88.88 90 HIS A C 1
ATOM 700 O O . HIS A 1 90 ? -0.204 -8.307 -13.382 1.00 88.88 90 HIS A O 1
ATOM 706 N N . PRO A 1 91 ? 1.230 -9.818 -14.270 1.00 91.81 91 PRO A N 1
ATOM 707 C CA . PRO A 1 91 ? 0.207 -10.826 -14.528 1.00 91.81 91 PRO A CA 1
ATOM 708 C C . PRO A 1 91 ? -0.619 -11.129 -13.273 1.00 91.81 91 PRO A C 1
ATOM 710 O O . PRO A 1 91 ? -0.091 -11.163 -12.162 1.00 91.81 91 PRO A O 1
ATOM 713 N N . LEU A 1 92 ? -1.923 -11.369 -13.437 1.00 95.00 92 LEU A N 1
ATOM 714 C CA . LEU A 1 92 ? -2.828 -11.563 -12.298 1.00 95.00 92 LEU A CA 1
ATOM 715 C C . LEU A 1 92 ? -2.363 -12.704 -11.380 1.00 95.00 92 LEU A C 1
ATOM 717 O O . LEU A 1 92 ? -2.399 -12.568 -10.160 1.00 95.00 92 LEU A O 1
ATOM 721 N N . GLU A 1 93 ? -1.894 -13.808 -11.960 1.00 94.19 93 GLU A N 1
ATOM 722 C CA . GLU A 1 93 ? -1.361 -14.943 -11.205 1.00 94.19 93 GLU A CA 1
ATOM 723 C C . GLU A 1 93 ? -0.160 -14.549 -10.337 1.00 94.19 93 GLU A C 1
ATOM 725 O O . GLU A 1 93 ? -0.126 -14.900 -9.157 1.00 94.19 93 GLU A O 1
ATOM 730 N N . TYR A 1 94 ? 0.757 -13.739 -10.877 1.00 92.00 94 TYR A N 1
ATOM 731 C CA . TYR A 1 94 ? 1.883 -13.193 -10.122 1.00 92.00 94 TYR A CA 1
ATOM 732 C C . TYR A 1 94 ? 1.396 -12.353 -8.940 1.00 92.00 94 TYR A C 1
ATOM 734 O O . TYR A 1 94 ? 1.846 -12.558 -7.814 1.00 92.00 94 TYR A O 1
ATOM 742 N N . CYS A 1 95 ? 0.448 -11.433 -9.158 1.00 93.31 95 CYS A N 1
ATOM 743 C CA . CYS A 1 95 ? -0.078 -10.582 -8.087 1.00 93.31 95 CYS A CA 1
ATOM 744 C C . CYS A 1 95 ? -0.720 -11.403 -6.957 1.00 93.31 95 CYS A C 1
ATOM 746 O O . CYS A 1 95 ? -0.568 -11.071 -5.780 1.00 93.31 95 CYS A O 1
ATOM 748 N N . LEU A 1 96 ? -1.431 -12.480 -7.297 1.00 96.06 96 LEU A N 1
ATOM 749 C CA . LEU A 1 96 ? -2.052 -13.351 -6.302 1.00 96.06 96 LEU A CA 1
ATOM 750 C C . LEU A 1 96 ? -0.997 -14.175 -5.549 1.00 96.06 96 LEU A C 1
ATOM 752 O O . LEU A 1 96 ? -1.019 -14.202 -4.321 1.00 96.06 96 LEU A O 1
ATOM 756 N N . ALA A 1 97 ? -0.019 -14.749 -6.256 1.00 93.38 97 ALA A N 1
ATOM 757 C CA . ALA A 1 97 ? 1.101 -15.457 -5.637 1.00 93.38 97 ALA A CA 1
ATOM 758 C C . ALA A 1 97 ? 1.958 -14.533 -4.752 1.00 93.38 97 ALA A C 1
ATOM 760 O O . ALA A 1 97 ? 2.460 -14.948 -3.709 1.00 93.38 97 ALA A O 1
ATOM 761 N N . TYR A 1 98 ? 2.119 -13.263 -5.128 1.00 92.94 98 TYR A N 1
ATOM 762 C CA . TYR A 1 98 ? 2.767 -12.248 -4.300 1.00 92.94 98 TYR A CA 1
ATOM 763 C C . TYR A 1 98 ? 2.033 -12.071 -2.967 1.00 92.94 98 TYR A C 1
ATOM 765 O O . TYR A 1 98 ? 2.671 -12.068 -1.914 1.00 92.94 98 TYR A O 1
ATOM 773 N N . ALA A 1 99 ? 0.702 -11.953 -2.994 1.00 94.88 99 ALA A N 1
ATOM 774 C CA . ALA A 1 99 ? -0.097 -11.805 -1.780 1.00 94.88 99 ALA A CA 1
ATOM 775 C C . ALA A 1 99 ? 0.012 -13.032 -0.859 1.00 94.88 99 ALA A C 1
ATOM 777 O O . ALA A 1 99 ? 0.219 -12.875 0.349 1.00 94.88 99 ALA A O 1
ATOM 778 N N . ASP A 1 100 ? -0.025 -14.233 -1.441 1.00 94.38 100 ASP A N 1
ATOM 779 C CA . ASP A 1 100 ? 0.156 -15.495 -0.718 1.00 94.38 100 ASP A CA 1
ATOM 780 C C . ASP A 1 100 ? 1.544 -15.547 -0.045 1.00 94.38 100 ASP A C 1
ATOM 782 O O . ASP A 1 100 ? 1.657 -15.785 1.163 1.00 94.38 100 ASP A O 1
ATOM 786 N N . ARG A 1 101 ? 2.612 -15.223 -0.791 1.00 92.81 101 ARG A N 1
ATOM 787 C CA . ARG A 1 101 ? 3.990 -15.165 -0.270 1.00 92.81 101 ARG A CA 1
ATOM 788 C C . ARG A 1 101 ? 4.155 -14.115 0.825 1.00 92.81 101 ARG A C 1
ATOM 790 O O . ARG A 1 101 ? 4.819 -14.379 1.828 1.00 92.81 101 ARG A O 1
ATOM 797 N N . ALA A 1 102 ? 3.546 -12.938 0.674 1.00 92.75 102 ALA A N 1
ATOM 798 C CA . ALA A 1 102 ? 3.630 -11.879 1.674 1.00 92.75 102 ALA A CA 1
ATOM 799 C C . ALA A 1 102 ? 3.097 -12.367 3.031 1.00 92.75 102 ALA A C 1
ATOM 801 O O . ALA A 1 102 ? 3.760 -12.212 4.061 1.00 92.75 102 ALA A O 1
ATOM 802 N N . ARG A 1 103 ? 1.955 -13.063 3.028 1.00 93.31 103 ARG A N 1
ATOM 803 C CA . ARG A 1 103 ? 1.390 -13.662 4.242 1.00 93.31 103 ARG A CA 1
ATOM 804 C C . ARG A 1 103 ? 2.227 -14.786 4.815 1.00 93.31 103 ARG A C 1
ATOM 806 O O . ARG A 1 103 ? 2.451 -14.791 6.026 1.00 93.31 103 ARG A O 1
ATOM 813 N N . GLN A 1 104 ? 2.706 -15.700 3.974 1.00 92.94 104 GLN A N 1
ATOM 814 C CA . GLN A 1 104 ? 3.574 -16.804 4.400 1.00 92.94 104 GLN A CA 1
ATOM 815 C C . GLN A 1 104 ? 4.851 -16.298 5.080 1.00 92.94 104 GLN A C 1
ATOM 817 O O . GLN A 1 104 ? 5.318 -16.890 6.050 1.00 92.94 104 GLN A O 1
ATOM 822 N N . HIS A 1 105 ? 5.387 -15.165 4.622 1.00 92.06 105 HIS A N 1
ATOM 823 C CA . HIS A 1 105 ? 6.591 -14.566 5.188 1.00 92.06 105 HIS A CA 1
ATOM 824 C C . HIS A 1 105 ? 6.344 -13.575 6.334 1.00 92.06 105 HIS A C 1
ATOM 826 O O . HIS A 1 105 ? 7.310 -12.990 6.833 1.00 92.06 105 HIS A O 1
ATOM 832 N N . GLY A 1 106 ? 5.099 -13.433 6.799 1.00 92.81 106 GLY A N 1
ATOM 833 C CA . GLY A 1 106 ? 4.763 -12.675 8.004 1.00 92.81 106 GLY A CA 1
ATOM 834 C C . GLY A 1 106 ? 4.487 -11.187 7.785 1.00 92.81 106 GLY A C 1
ATOM 835 O O . GLY A 1 106 ? 4.517 -10.431 8.754 1.00 92.81 106 GLY A O 1
ATOM 836 N N . PHE A 1 107 ? 4.207 -10.758 6.551 1.00 94.38 107 PHE A N 1
ATOM 837 C CA . PHE A 1 107 ? 3.697 -9.416 6.267 1.00 94.38 107 PHE A CA 1
ATOM 838 C C . PHE A 1 107 ? 2.160 -9.432 6.372 1.00 94.38 107 PHE A C 1
ATOM 840 O O . PHE A 1 107 ? 1.491 -10.080 5.564 1.00 94.38 107 PHE A O 1
ATOM 847 N N . PRO A 1 108 ? 1.562 -8.765 7.374 1.00 95.62 108 PRO A N 1
ATOM 848 C CA . PRO A 1 108 ? 0.133 -8.878 7.654 1.00 95.62 108 PRO A CA 1
ATOM 849 C C . PRO A 1 108 ? -0.723 -7.957 6.783 1.00 95.62 108 PRO A C 1
ATOM 851 O O . PRO A 1 108 ? -1.947 -8.058 6.839 1.00 95.62 108 PRO A O 1
ATOM 854 N N . ALA A 1 109 ? -0.105 -7.039 6.033 1.00 96.62 109 ALA A N 1
ATOM 855 C CA . ALA A 1 109 ? -0.790 -6.009 5.271 1.00 96.62 109 ALA A CA 1
ATOM 856 C C . ALA A 1 109 ? -0.102 -5.725 3.929 1.00 96.62 109 ALA A C 1
ATOM 858 O O . ALA A 1 109 ? 1.126 -5.725 3.859 1.00 96.62 109 ALA A O 1
ATOM 859 N N . LEU A 1 110 ? -0.899 -5.401 2.908 1.00 96.06 110 LEU A N 1
ATOM 860 C CA . LEU A 1 110 ? -0.457 -4.891 1.606 1.00 96.06 110 LEU A CA 1
ATOM 861 C C . LEU A 1 110 ? -1.195 -3.602 1.250 1.00 96.06 110 LEU A C 1
ATOM 863 O O . LEU A 1 110 ? -2.362 -3.447 1.600 1.00 96.06 110 LEU A O 1
ATOM 867 N N . VAL A 1 111 ? -0.564 -2.716 0.481 1.00 95.31 111 VAL A N 1
ATOM 868 C CA . VAL A 1 111 ? -1.256 -1.620 -0.220 1.00 95.31 111 VAL A CA 1
ATOM 869 C C . VAL A 1 111 ? -1.430 -2.009 -1.683 1.00 95.31 111 VAL A C 1
ATOM 871 O O . VAL A 1 111 ? -0.445 -2.212 -2.386 1.00 95.31 111 VAL A O 1
ATOM 874 N N . VAL A 1 112 ? -2.674 -2.111 -2.155 1.00 95.38 112 VAL A N 1
ATOM 875 C CA . VAL A 1 112 ? -2.984 -2.596 -3.509 1.00 95.38 112 VAL A CA 1
ATOM 876 C C . VAL A 1 112 ? -3.401 -1.446 -4.417 1.00 95.38 112 VAL 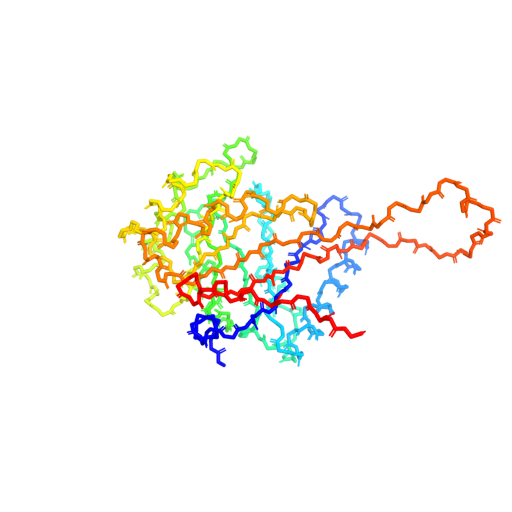A C 1
ATOM 878 O O . VAL A 1 112 ? -4.431 -0.801 -4.192 1.00 95.38 112 VAL A O 1
ATOM 881 N N . LEU A 1 113 ? -2.627 -1.225 -5.480 1.00 92.56 113 LEU A N 1
ATOM 882 C CA . LEU A 1 113 ? -2.766 -0.101 -6.406 1.00 92.56 113 LEU A CA 1
ATOM 883 C C . LEU A 1 113 ? -2.962 -0.556 -7.854 1.00 92.56 113 LEU A C 1
ATOM 885 O O . LEU A 1 113 ? -2.640 -1.676 -8.240 1.00 92.56 113 LEU A O 1
ATOM 889 N N . GLY A 1 114 ? -3.446 0.362 -8.691 1.00 91.06 114 GLY A N 1
ATOM 890 C CA . GLY A 1 114 ? -3.528 0.121 -10.132 1.00 91.06 114 GLY A CA 1
ATOM 891 C C . GLY A 1 114 ? -2.167 0.212 -10.831 1.00 91.06 114 GLY A C 1
ATOM 892 O O . GLY A 1 114 ? -1.984 -0.416 -11.863 1.00 91.06 114 GLY A O 1
ATOM 893 N N . GLY A 1 115 ? -1.220 0.982 -10.285 1.00 87.88 115 GLY A N 1
ATOM 894 C CA . GLY A 1 115 ? 0.001 1.386 -10.998 1.00 87.88 115 GLY A CA 1
ATOM 895 C C . GLY A 1 115 ? -0.282 2.399 -12.113 1.00 87.88 115 GLY A C 1
ATOM 896 O O . GLY A 1 115 ? -1.418 2.846 -12.277 1.00 87.88 115 GLY A O 1
ATOM 897 N N . ASP A 1 116 ? 0.724 2.796 -12.882 1.00 85.56 116 ASP A N 1
ATOM 898 C CA . ASP A 1 116 ? 0.554 3.767 -13.971 1.00 85.56 116 ASP A CA 1
ATOM 899 C C . ASP A 1 116 ? -0.312 3.197 -15.121 1.00 85.56 116 ASP A C 1
ATOM 901 O O . ASP A 1 116 ? -0.306 1.990 -15.377 1.00 85.56 116 ASP A O 1
ATOM 905 N N . ARG A 1 117 ? -1.116 4.031 -15.799 1.00 86.50 117 ARG A N 1
ATOM 906 C CA . ARG A 1 117 ? -1.948 3.595 -16.945 1.00 86.50 117 ARG A CA 1
ATOM 907 C C . ARG A 1 117 ? -1.200 3.607 -18.276 1.00 86.50 117 ARG A C 1
ATOM 909 O O . ARG A 1 117 ? -1.584 2.867 -19.173 1.00 86.50 117 ARG A O 1
ATOM 916 N N . HIS A 1 118 ? -0.191 4.456 -18.403 1.00 85.06 118 HIS A N 1
ATOM 917 C CA . HIS A 1 118 ? 0.469 4.798 -19.658 1.00 85.06 118 HIS A CA 1
ATOM 918 C C . HIS A 1 118 ? 1.937 4.359 -19.698 1.00 85.06 118 HIS A C 1
ATOM 920 O O . HIS A 1 118 ? 2.480 4.191 -20.784 1.00 85.06 118 HIS A O 1
ATOM 926 N N . LEU A 1 119 ? 2.576 4.157 -18.543 1.00 82.81 119 LEU A N 1
ATOM 927 C CA . LEU A 1 119 ? 3.973 3.729 -18.439 1.00 82.81 119 LEU A CA 1
ATOM 928 C C . LEU A 1 119 ? 4.083 2.259 -18.024 1.00 82.81 119 LEU A C 1
ATOM 930 O O . LEU A 1 119 ? 3.455 1.853 -17.047 1.00 82.81 119 LEU A O 1
ATOM 934 N N . GLY A 1 120 ? 4.918 1.484 -18.720 1.00 81.94 120 GLY A N 1
ATOM 935 C CA . GLY A 1 120 ? 5.183 0.066 -18.431 1.00 81.94 120 GLY A CA 1
ATOM 936 C C . GLY A 1 120 ? 4.082 -0.899 -18.901 1.00 81.94 120 GLY A C 1
ATOM 937 O O . GLY A 1 120 ? 3.191 -0.483 -19.647 1.00 81.94 120 GLY A O 1
ATOM 938 N N . PRO A 1 121 ? 4.112 -2.179 -18.480 1.00 84.69 121 PRO A N 1
ATOM 939 C CA . PRO A 1 121 ? 3.175 -3.207 -18.945 1.00 84.69 121 PRO A CA 1
ATOM 940 C C . PRO A 1 121 ? 1.709 -2.846 -18.681 1.00 84.69 121 PRO A C 1
ATOM 942 O O . PRO A 1 121 ? 1.417 -2.156 -17.705 1.00 84.69 121 PRO A O 1
ATOM 945 N N . PRO A 1 122 ? 0.742 -3.296 -19.496 1.00 89.88 122 PRO A N 1
ATOM 946 C CA . PRO A 1 122 ? -0.668 -3.043 -19.215 1.00 89.88 122 PRO A CA 1
ATOM 947 C C . PRO A 1 122 ? -1.063 -3.596 -17.842 1.00 89.88 122 PRO A C 1
ATOM 949 O O . PRO A 1 122 ? -0.494 -4.571 -17.351 1.00 89.88 122 PRO A O 1
ATOM 952 N N . ARG A 1 123 ? -2.059 -2.970 -17.210 1.00 93.38 123 ARG A N 1
ATOM 953 C CA . ARG A 1 123 ? -2.581 -3.495 -15.949 1.00 93.38 123 ARG A CA 1
ATOM 954 C C . ARG A 1 123 ? -3.277 -4.837 -16.196 1.00 93.38 123 ARG A C 1
ATOM 956 O O . ARG A 1 123 ? -4.047 -4.950 -17.145 1.00 93.38 123 ARG A O 1
ATOM 963 N N . SER A 1 124 ? -3.082 -5.813 -15.314 1.00 93.88 124 SER A N 1
ATOM 964 C CA . SER A 1 124 ? -3.792 -7.100 -15.348 1.00 93.88 124 SER A CA 1
ATOM 965 C C . SER A 1 124 ? -5.272 -6.989 -14.987 1.00 93.88 124 SER A C 1
ATOM 967 O O . SER A 1 124 ? -6.060 -7.861 -15.342 1.00 93.88 124 SER A O 1
ATOM 969 N N . VAL A 1 125 ? -5.659 -5.906 -14.309 1.00 96.00 125 VAL A N 1
ATOM 970 C CA . VAL A 1 125 ? -7.050 -5.518 -14.056 1.00 96.00 125 VAL A CA 1
ATOM 971 C C . VAL A 1 125 ? -7.222 -4.012 -14.254 1.00 96.00 125 VAL A C 1
ATOM 973 O O . VAL A 1 125 ? -6.298 -3.227 -14.032 1.00 96.00 125 VAL A O 1
ATOM 976 N N . GLU A 1 126 ? -8.415 -3.578 -14.651 1.00 94.25 126 GLU A N 1
ATOM 977 C CA . GLU A 1 126 ? -8.697 -2.166 -14.935 1.00 94.25 126 GLU A CA 1
ATOM 978 C C . GLU A 1 126 ? -8.567 -1.288 -13.676 1.00 94.25 126 GLU A C 1
ATOM 980 O O . GLU A 1 126 ? -7.966 -0.198 -13.690 1.00 94.25 126 GLU A O 1
ATOM 985 N N . HIS A 1 127 ? -9.091 -1.799 -12.559 1.00 94.19 127 HIS A N 1
ATOM 986 C CA . HIS A 1 127 ? -9.177 -1.105 -11.285 1.00 94.19 127 HIS A CA 1
ATOM 987 C C . HIS A 1 127 ? -8.580 -1.927 -10.141 1.00 94.19 127 HIS A C 1
ATOM 989 O O . HIS A 1 127 ? -8.860 -3.110 -9.981 1.00 94.19 127 HIS A O 1
ATOM 995 N N . ALA A 1 128 ? -7.837 -1.256 -9.257 1.00 95.00 128 ALA A N 1
ATOM 996 C CA . ALA A 1 128 ? -7.165 -1.886 -8.115 1.00 95.00 128 ALA A CA 1
ATOM 997 C C . ALA A 1 128 ? -8.115 -2.641 -7.168 1.00 95.00 128 ALA A C 1
ATOM 999 O O . ALA A 1 128 ? -7.702 -3.585 -6.498 1.00 95.00 128 ALA A O 1
ATOM 1000 N N . TYR A 1 129 ? -9.385 -2.231 -7.104 1.00 96.75 129 TYR A N 1
ATOM 1001 C CA . TYR A 1 129 ? -10.380 -2.916 -6.286 1.00 96.75 129 TYR A CA 1
ATOM 1002 C C . TYR A 1 129 ? -10.652 -4.344 -6.792 1.00 96.75 129 TYR A C 1
ATOM 1004 O O . TYR A 1 129 ? -10.862 -5.237 -5.983 1.00 96.75 129 TYR A O 1
ATOM 1012 N N . GLN A 1 130 ? -10.552 -4.596 -8.104 1.00 98.00 130 GLN A N 1
ATOM 1013 C CA . GLN A 1 130 ? -10.736 -5.931 -8.687 1.00 98.00 130 GLN A CA 1
ATOM 1014 C C . GLN A 1 130 ? -9.623 -6.882 -8.231 1.00 98.00 130 GLN A C 1
ATOM 1016 O O . GLN A 1 130 ? -9.878 -8.049 -7.933 1.00 98.00 130 GLN A O 1
ATOM 1021 N N . LEU A 1 131 ? -8.389 -6.372 -8.118 1.00 97.69 131 LEU A N 1
ATOM 1022 C CA . LEU A 1 131 ? -7.274 -7.137 -7.565 1.00 97.69 131 LEU A CA 1
ATOM 1023 C C . LEU A 1 131 ? -7.485 -7.416 -6.071 1.00 97.69 131 LEU A C 1
ATOM 1025 O O . LEU A 1 131 ? -7.253 -8.536 -5.625 1.00 97.69 131 LEU A O 1
ATOM 1029 N N . ARG A 1 132 ? -7.987 -6.444 -5.298 1.00 98.00 132 ARG A N 1
ATOM 1030 C CA . ARG A 1 132 ? -8.331 -6.678 -3.885 1.00 98.00 132 ARG A CA 1
ATOM 1031 C C . ARG A 1 132 ? -9.447 -7.706 -3.720 1.00 98.00 132 ARG A C 1
ATOM 1033 O O . ARG A 1 132 ? -9.294 -8.595 -2.891 1.00 98.00 132 ARG A O 1
ATOM 1040 N N . GLU A 1 133 ? -10.508 -7.654 -4.526 1.00 97.88 133 GLU A N 1
ATOM 1041 C CA . GLU A 1 133 ? -11.558 -8.684 -4.553 1.00 97.88 133 GLU A CA 1
ATOM 1042 C C . GLU A 1 133 ? -10.960 -10.074 -4.846 1.00 97.88 133 GLU A C 1
ATOM 1044 O O . GLU A 1 133 ? -11.309 -11.055 -4.189 1.00 97.88 133 GLU A O 1
ATOM 1049 N N . ALA A 1 134 ? -10.029 -10.170 -5.802 1.00 98.00 134 ALA A N 1
ATOM 1050 C CA . ALA A 1 134 ? -9.366 -11.426 -6.148 1.00 98.00 134 ALA A CA 1
ATOM 1051 C C . ALA A 1 134 ? -8.468 -11.967 -5.024 1.00 98.00 134 ALA A C 1
ATOM 1053 O O . ALA A 1 134 ? -8.537 -13.158 -4.723 1.00 98.00 134 ALA A O 1
ATOM 1054 N N . ILE A 1 135 ? -7.685 -11.104 -4.368 1.00 97.94 135 ILE A N 1
ATOM 1055 C CA . ILE A 1 135 ? -6.874 -11.474 -3.198 1.00 97.94 135 ILE A CA 1
ATOM 1056 C C . ILE A 1 135 ? -7.783 -11.898 -2.041 1.00 97.94 135 ILE A C 1
ATOM 1058 O O . ILE A 1 135 ? -7.550 -12.932 -1.421 1.00 97.94 135 ILE A O 1
ATOM 1062 N N . ARG A 1 136 ? -8.862 -11.151 -1.782 1.00 96.31 136 ARG A N 1
ATOM 1063 C CA . ARG A 1 136 ? -9.797 -11.414 -0.681 1.00 96.31 136 ARG A CA 1
ATOM 1064 C C . ARG A 1 136 ? -10.500 -12.767 -0.811 1.00 96.31 136 ARG A C 1
ATOM 1066 O O . ARG A 1 136 ? -10.784 -13.392 0.205 1.00 96.31 136 ARG A O 1
ATOM 1073 N N . ARG A 1 137 ? -10.736 -13.244 -2.040 1.00 96.38 137 ARG A N 1
ATOM 1074 C CA . ARG A 1 137 ? -11.247 -14.603 -2.303 1.00 96.38 137 ARG A CA 1
ATOM 1075 C C . ARG A 1 137 ? -10.267 -15.715 -1.903 1.00 96.38 137 ARG A C 1
ATOM 1077 O O . ARG A 1 137 ? -10.718 -16.832 -1.679 1.00 96.38 137 ARG A O 1
ATOM 1084 N N . ARG A 1 138 ? -8.960 -15.432 -1.830 1.00 95.00 138 ARG A N 1
ATOM 1085 C CA . ARG A 1 138 ? -7.914 -16.393 -1.429 1.00 95.00 138 ARG A CA 1
ATOM 1086 C C . ARG A 1 138 ? -7.525 -16.266 0.044 1.00 95.00 138 ARG A C 1
ATOM 1088 O O . ARG A 1 138 ? -7.393 -17.280 0.719 1.00 95.00 138 ARG A O 1
ATOM 1095 N N . ASP A 1 139 ? -7.383 -15.040 0.549 1.00 94.12 139 ASP A N 1
ATOM 1096 C CA . ASP A 1 139 ? -7.042 -14.762 1.948 1.00 94.12 139 ASP A CA 1
ATOM 1097 C C . ASP A 1 139 ? -7.990 -13.705 2.545 1.00 94.12 139 ASP A C 1
ATOM 1099 O O . ASP A 1 139 ? -7.934 -12.509 2.239 1.00 94.12 139 ASP A O 1
ATOM 1103 N N . ALA A 1 140 ? -8.863 -14.153 3.449 1.00 92.69 140 ALA A N 1
ATOM 1104 C CA . ALA A 1 140 ? -9.814 -13.299 4.161 1.00 92.69 140 ALA A CA 1
ATOM 1105 C C . ALA A 1 140 ? -9.183 -12.476 5.304 1.00 92.69 140 ALA A C 1
ATOM 1107 O O . ALA A 1 140 ? -9.816 -11.561 5.823 1.00 92.69 140 ALA A O 1
ATOM 1108 N N . VAL A 1 141 ? -7.952 -12.794 5.707 1.00 93.75 141 VAL A N 1
ATOM 1109 C CA . VAL A 1 141 ? -7.274 -12.245 6.891 1.00 93.75 141 VAL A CA 1
ATOM 1110 C C . VAL A 1 141 ? -6.208 -11.210 6.521 1.00 93.75 141 VAL A C 1
ATOM 1112 O O . VAL A 1 141 ? -5.964 -10.291 7.303 1.00 93.75 141 VAL A O 1
ATOM 1115 N N . LEU A 1 142 ? -5.567 -11.336 5.352 1.00 96.31 142 LEU A N 1
ATOM 1116 C CA . LEU A 1 142 ? -4.571 -10.373 4.870 1.00 96.31 142 LEU A CA 1
ATOM 1117 C C . LEU A 1 142 ? -5.160 -8.962 4.836 1.00 96.31 142 LEU A C 1
ATOM 1119 O O . LEU A 1 142 ? -6.194 -8.741 4.205 1.00 96.31 142 LEU A O 1
ATOM 1123 N N . GLN A 1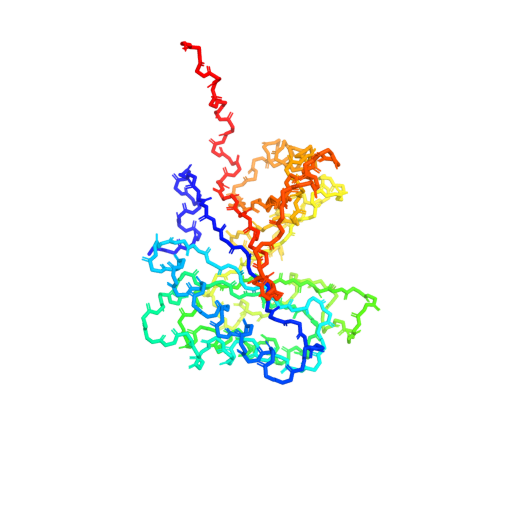 143 ? -4.511 -8.003 5.495 1.00 97.19 143 GLN A N 1
ATOM 1124 C CA . GLN A 1 143 ? -5.017 -6.638 5.526 1.00 97.19 143 GLN A CA 1
ATOM 1125 C C . GLN A 1 143 ? -4.733 -5.935 4.196 1.00 97.19 143 GLN A C 1
ATOM 1127 O O . GLN A 1 143 ? -3.599 -5.950 3.721 1.00 97.19 143 GLN A O 1
ATOM 1132 N N . LEU A 1 144 ? -5.736 -5.304 3.595 1.00 97.88 144 LEU A N 1
ATOM 1133 C CA . LEU A 1 144 ? -5.602 -4.644 2.299 1.00 97.88 144 LEU A CA 1
ATOM 1134 C C . LEU A 1 144 ? -5.817 -3.140 2.444 1.00 97.88 144 LEU A C 1
ATOM 1136 O O . LEU A 1 144 ? -6.822 -2.679 2.976 1.00 97.88 144 LEU A O 1
ATOM 1140 N N . GLY A 1 145 ? -4.852 -2.377 1.949 1.00 96.88 145 GLY A N 1
ATOM 1141 C CA . GLY A 1 145 ? -4.889 -0.931 1.836 1.00 96.88 145 GLY A CA 1
ATOM 1142 C C . GLY A 1 145 ? -5.297 -0.507 0.433 1.00 96.88 145 GLY A C 1
ATOM 1143 O O . GLY A 1 145 ? -4.876 -1.101 -0.563 1.00 96.88 145 GLY A O 1
ATOM 1144 N N . GLY A 1 146 ? -6.111 0.538 0.356 1.00 94.75 146 GLY A N 1
ATOM 1145 C CA . GLY A 1 146 ? -6.425 1.232 -0.884 1.00 94.75 146 GLY A CA 1
ATOM 1146 C C . GLY A 1 146 ? -5.754 2.599 -0.965 1.00 94.75 146 GLY A C 1
ATOM 1147 O O . GLY A 1 146 ? -4.859 2.935 -0.187 1.00 94.75 146 GLY A O 1
ATOM 1148 N N . TRP A 1 147 ? -6.204 3.401 -1.922 1.00 91.69 147 TRP A N 1
ATOM 1149 C CA . TRP A 1 147 ? -5.569 4.668 -2.254 1.00 91.69 147 TRP A CA 1
ATOM 1150 C C . TRP A 1 147 ? -6.589 5.729 -2.623 1.00 91.69 147 TRP A C 1
ATOM 1152 O O . TRP A 1 147 ? -7.539 5.439 -3.349 1.00 91.69 147 TRP A O 1
ATOM 1162 N N . ALA A 1 148 ? -6.345 6.953 -2.168 1.00 91.69 148 ALA A N 1
ATOM 1163 C CA . ALA A 1 148 ? -7.076 8.147 -2.554 1.00 91.69 148 ALA A CA 1
ATOM 1164 C C . ALA A 1 148 ? -6.102 9.190 -3.117 1.00 91.69 148 ALA A C 1
ATOM 1166 O O . ALA A 1 148 ? -5.037 9.450 -2.559 1.00 91.69 148 ALA A O 1
ATOM 1167 N N . ASN A 1 149 ? -6.457 9.818 -4.233 1.00 91.19 149 ASN A N 1
ATOM 1168 C CA . ASN A 1 149 ? -5.679 10.909 -4.804 1.00 91.19 149 ASN A CA 1
ATOM 1169 C C . ASN A 1 149 ? -6.235 12.264 -4.324 1.00 91.19 149 ASN A C 1
ATOM 1171 O O . ASN A 1 149 ? -7.243 12.710 -4.866 1.00 91.19 149 ASN A O 1
ATOM 1175 N N . PRO A 1 150 ? -5.584 12.965 -3.378 1.00 89.38 150 PRO A N 1
ATOM 1176 C CA . PRO A 1 150 ? -6.083 14.228 -2.843 1.00 89.38 150 PRO A CA 1
ATOM 1177 C C . PRO A 1 150 ? -6.105 15.364 -3.878 1.00 89.38 150 PRO A C 1
ATOM 1179 O O . PRO A 1 150 ? -6.777 16.370 -3.669 1.00 89.38 150 PRO A O 1
ATOM 1182 N N . TYR A 1 151 ? -5.396 15.217 -5.003 1.00 89.00 151 TYR A N 1
ATOM 1183 C CA . TYR A 1 151 ? -5.425 16.171 -6.114 1.00 89.00 151 TYR A CA 1
ATOM 1184 C C . TYR A 1 151 ? -6.591 15.948 -7.085 1.00 89.00 151 TYR A C 1
ATOM 1186 O O . TYR A 1 151 ? -6.854 16.814 -7.916 1.00 89.00 151 TYR A O 1
ATOM 1194 N N . ALA A 1 152 ? -7.267 14.801 -7.006 1.00 90.88 152 ALA A N 1
ATOM 1195 C CA . ALA A 1 152 ? -8.468 14.539 -7.785 1.00 90.88 152 ALA A CA 1
ATOM 1196 C C . ALA A 1 152 ? -9.706 15.165 -7.120 1.00 90.88 152 ALA A C 1
ATOM 1198 O O . ALA A 1 152 ? -9.633 15.739 -6.033 1.00 90.88 152 ALA A O 1
ATOM 1199 N N . ASP A 1 153 ? -10.851 15.037 -7.788 1.00 93.31 153 ASP A N 1
ATOM 1200 C CA . ASP A 1 153 ? -12.144 15.447 -7.244 1.00 93.31 153 ASP A CA 1
ATOM 1201 C C . ASP A 1 153 ? -12.423 14.739 -5.897 1.00 93.31 153 ASP A C 1
ATOM 1203 O O . ASP A 1 153 ? -12.447 13.500 -5.862 1.00 93.31 153 ASP A O 1
ATOM 1207 N N . PRO A 1 154 ? -12.589 15.488 -4.788 1.00 91.12 154 PRO A N 1
ATOM 1208 C CA . PRO A 1 154 ? -12.680 14.906 -3.454 1.00 91.12 154 PRO A CA 1
ATOM 1209 C C . PRO A 1 154 ? -13.961 14.088 -3.272 1.00 91.12 154 PRO A C 1
ATOM 1211 O O . PRO A 1 154 ? -13.900 13.015 -2.673 1.00 91.12 154 PRO A O 1
ATOM 1214 N N . GLU A 1 155 ? -15.081 14.496 -3.874 1.00 93.56 155 GLU A N 1
ATOM 1215 C CA . GLU A 1 155 ? -16.337 13.755 -3.771 1.00 93.56 155 GLU A CA 1
ATOM 1216 C C . GLU A 1 155 ? -16.230 12.384 -4.436 1.00 93.56 155 GLU A C 1
ATOM 1218 O O . GLU A 1 155 ? -16.662 11.384 -3.860 1.00 93.56 155 GLU A O 1
ATOM 1223 N N . ARG A 1 156 ? -15.596 12.309 -5.612 1.00 94.06 156 ARG A N 1
ATOM 1224 C CA . ARG A 1 156 ? -15.313 11.043 -6.302 1.00 94.06 156 ARG A CA 1
ATOM 1225 C C . ARG A 1 156 ? -14.345 10.172 -5.513 1.00 94.06 156 ARG A C 1
ATOM 1227 O O . ARG A 1 156 ? -14.570 8.969 -5.409 1.00 94.06 156 ARG A O 1
ATOM 1234 N N . GLN A 1 157 ? -13.279 10.747 -4.948 1.00 93.94 157 GLN A N 1
ATOM 1235 C CA . GLN A 1 157 ? -12.347 9.967 -4.125 1.00 93.94 157 GLN A CA 1
ATOM 1236 C C . GLN A 1 157 ? -13.047 9.371 -2.907 1.00 93.94 157 GLN A C 1
ATOM 1238 O O . GLN A 1 157 ? -12.901 8.180 -2.649 1.00 93.94 157 GLN A O 1
ATOM 1243 N N . VAL A 1 158 ? -13.839 10.168 -2.190 1.00 93.69 158 VAL A N 1
ATOM 1244 C CA . VAL A 1 158 ? -14.571 9.695 -1.013 1.00 93.69 158 VAL A CA 1
ATOM 1245 C C . VAL A 1 158 ? -15.658 8.693 -1.400 1.00 93.69 158 VAL A C 1
ATOM 1247 O O . VAL A 1 158 ? -15.820 7.696 -0.701 1.00 93.69 158 VAL A O 1
ATOM 1250 N N . ALA A 1 159 ? -16.338 8.881 -2.537 1.00 94.62 159 ALA A N 1
ATOM 1251 C CA . ALA A 1 159 ? -17.281 7.897 -3.070 1.00 94.62 159 ALA A CA 1
ATOM 1252 C C . ALA A 1 159 ? -16.620 6.526 -3.283 1.00 94.62 159 ALA A C 1
ATOM 1254 O O . ALA A 1 159 ? -17.202 5.512 -2.916 1.00 94.62 159 ALA A O 1
ATOM 1255 N N . HIS A 1 160 ? -15.382 6.484 -3.788 1.00 94.00 160 HIS A N 1
ATOM 1256 C CA . HIS A 1 160 ? -14.638 5.227 -3.901 1.00 94.00 160 HIS A CA 1
ATOM 1257 C C . HIS A 1 160 ? -14.298 4.595 -2.547 1.00 94.00 160 HIS A C 1
ATOM 1259 O O . HIS A 1 160 ? -14.280 3.373 -2.464 1.00 94.00 160 HIS A O 1
ATOM 1265 N N . LEU A 1 161 ? -14.023 5.386 -1.503 1.00 93.31 161 LEU A N 1
ATOM 1266 C CA . LEU A 1 161 ? -13.678 4.864 -0.171 1.00 93.31 161 LEU A CA 1
ATOM 1267 C C . LEU A 1 161 ? -14.864 4.201 0.542 1.00 93.31 161 LEU A C 1
ATOM 1269 O O . LEU A 1 161 ? -14.652 3.300 1.351 1.00 93.31 161 LEU A O 1
ATOM 1273 N N . VAL A 1 162 ? -16.089 4.658 0.269 1.00 93.62 162 VAL A N 1
ATOM 1274 C CA . VAL A 1 162 ? -17.323 4.112 0.867 1.00 93.62 162 VAL A CA 1
ATOM 1275 C C . VAL A 1 162 ? -18.012 3.069 -0.010 1.00 93.62 162 VAL A C 1
ATOM 1277 O O . VAL A 1 162 ? -18.993 2.465 0.417 1.00 93.62 162 VAL A O 1
ATOM 1280 N N . ASP A 1 163 ? -17.521 2.855 -1.231 1.00 94.81 163 ASP A N 1
ATOM 1281 C CA . ASP A 1 163 ? -18.057 1.839 -2.126 1.00 94.81 163 ASP A CA 1
ATOM 1282 C C . ASP A 1 163 ? -17.858 0.441 -1.519 1.00 94.81 163 ASP A C 1
ATOM 1284 O O . ASP A 1 163 ? -16.765 0.080 -1.078 1.00 94.81 163 ASP A O 1
ATOM 1288 N N . SER A 1 164 ? -18.911 -0.377 -1.537 1.00 91.88 164 SER A N 1
ATOM 1289 C CA . SER A 1 164 ? -18.873 -1.771 -1.071 1.00 91.88 164 SER A CA 1
ATOM 1290 C C . SER A 1 164 ? -17.774 -2.616 -1.732 1.00 91.88 164 SER A C 1
ATOM 1292 O O . SER A 1 164 ? -17.238 -3.537 -1.116 1.00 91.88 164 SER A O 1
ATOM 1294 N N . ARG A 1 165 ? -17.390 -2.273 -2.966 1.00 93.81 165 ARG A N 1
ATOM 1295 C CA . ARG A 1 165 ? -16.339 -2.937 -3.740 1.00 93.81 165 ARG A CA 1
ATOM 1296 C C . ARG A 1 165 ? -14.945 -2.426 -3.415 1.00 93.81 165 ARG A C 1
ATOM 1298 O O . ARG A 1 165 ? -13.980 -2.944 -3.959 1.00 93.81 165 ARG A O 1
ATOM 1305 N N . PHE A 1 166 ? -14.791 -1.429 -2.541 1.00 94.19 166 PHE A N 1
ATOM 1306 C CA . PHE A 1 166 ? -13.472 -0.920 -2.173 1.00 94.19 166 PHE A CA 1
ATOM 1307 C C . PHE A 1 166 ? -12.602 -2.001 -1.515 1.00 94.19 166 PHE A C 1
ATOM 1309 O O . PHE A 1 166 ? -11.397 -2.035 -1.783 1.00 94.19 166 PHE A O 1
ATOM 1316 N N . THR A 1 167 ? -13.222 -2.866 -0.698 1.00 93.62 167 THR A N 1
ATOM 1317 C CA . THR A 1 167 ? -12.671 -4.074 -0.039 1.00 93.62 167 THR A CA 1
ATOM 1318 C C . THR A 1 167 ? -11.322 -3.910 0.676 1.00 93.62 167 THR A C 1
ATOM 1320 O O . THR A 1 167 ? -10.604 -4.892 0.860 1.00 93.62 167 THR A O 1
ATOM 1323 N N . ALA A 1 168 ? -10.946 -2.686 1.035 1.00 96.12 168 ALA A N 1
ATOM 1324 C CA . ALA A 1 168 ? -9.755 -2.384 1.817 1.00 96.12 168 ALA A CA 1
ATOM 1325 C C . ALA A 1 168 ? -10.152 -1.936 3.228 1.00 96.12 168 ALA A C 1
ATOM 1327 O O . ALA A 1 168 ? -11.197 -1.317 3.419 1.00 96.12 168 ALA A O 1
ATOM 1328 N N . GLU A 1 169 ? -9.300 -2.224 4.212 1.00 96.00 169 GLU A N 1
ATOM 1329 C CA . GLU A 1 169 ? -9.518 -1.893 5.627 1.00 96.00 169 GLU A CA 1
ATOM 1330 C C . GLU A 1 169 ? -8.830 -0.593 6.057 1.00 96.00 169 GLU A C 1
ATOM 1332 O O . GLU A 1 169 ? -8.972 -0.163 7.200 1.00 96.00 169 GLU A O 1
ATOM 1337 N N . PHE A 1 170 ? -8.059 0.025 5.165 1.00 95.56 170 PHE A N 1
ATOM 1338 C CA . PHE A 1 170 ? -7.478 1.353 5.335 1.00 95.56 170 PHE A CA 1
ATOM 1339 C C . PHE A 1 170 ? -7.165 1.969 3.967 1.00 95.56 170 PHE A C 1
ATOM 1341 O O . PHE A 1 170 ? -7.167 1.278 2.945 1.00 95.56 170 PHE A O 1
ATOM 1348 N N . TYR A 1 171 ? -6.870 3.266 3.925 1.00 94.25 171 TYR A N 1
ATOM 1349 C CA . TYR A 1 171 ? -6.413 3.930 2.703 1.00 94.25 171 TYR A CA 1
ATOM 1350 C C . TYR A 1 171 ? -5.202 4.827 2.950 1.00 94.25 171 TYR A C 1
ATOM 1352 O O . TYR A 1 171 ? -5.020 5.364 4.044 1.00 94.25 171 TYR A O 1
ATOM 1360 N N . LEU A 1 172 ? -4.382 4.993 1.914 1.00 92.56 172 LEU A N 1
ATOM 1361 C CA . LEU A 1 172 ? -3.325 5.998 1.858 1.00 92.56 172 LEU A CA 1
ATOM 1362 C C . LEU A 1 172 ? -3.729 7.123 0.910 1.00 92.56 172 LEU A C 1
ATOM 1364 O O . LEU A 1 172 ? -4.447 6.888 -0.064 1.00 92.56 172 LEU A O 1
ATOM 1368 N N . THR A 1 173 ? -3.237 8.334 1.153 1.00 88.81 173 THR A N 1
ATOM 1369 C CA . THR A 1 173 ? -3.257 9.386 0.136 1.00 88.81 173 THR A CA 1
ATOM 1370 C C . THR A 1 173 ? -1.939 9.460 -0.611 1.00 88.81 173 THR A C 1
ATOM 1372 O O . THR A 1 173 ? -0.884 9.241 -0.017 1.00 88.81 173 THR A O 1
ATOM 1375 N N . GLN A 1 174 ? -1.988 9.885 -1.877 1.00 82.31 174 GLN A N 1
ATOM 1376 C CA . GLN A 1 174 ? -0.781 10.361 -2.560 1.00 82.31 174 GLN A CA 1
ATOM 1377 C C . GLN A 1 174 ? -0.068 11.411 -1.705 1.00 82.31 174 GLN A C 1
ATOM 1379 O O . GLN A 1 174 ? -0.715 12.229 -1.038 1.00 82.31 174 GLN A O 1
ATOM 1384 N N . ILE A 1 175 ? 1.263 11.356 -1.726 1.00 80.44 175 ILE A N 1
ATOM 1385 C CA . ILE A 1 175 ? 2.112 12.264 -0.965 1.00 80.44 175 ILE A CA 1
ATOM 1386 C C . ILE A 1 175 ? 1.862 13.704 -1.425 1.00 80.44 175 ILE A C 1
ATOM 1388 O O . ILE A 1 175 ? 1.961 14.014 -2.613 1.00 80.44 175 ILE A O 1
ATOM 1392 N N . VAL A 1 176 ? 1.586 14.589 -0.468 1.00 77.06 176 VAL A N 1
ATOM 1393 C CA . VAL A 1 176 ? 1.578 16.040 -0.673 1.00 77.06 176 VAL A CA 1
ATOM 1394 C C . VAL A 1 176 ? 2.846 16.656 -0.092 1.00 77.06 176 VAL A C 1
ATOM 1396 O O . VAL A 1 176 ? 3.426 16.144 0.865 1.00 77.06 176 VAL A O 1
ATOM 1399 N N . THR A 1 177 ? 3.313 17.770 -0.648 1.00 75.12 177 THR A N 1
ATOM 1400 C CA . THR A 1 177 ? 4.403 18.523 -0.012 1.00 75.12 177 THR A CA 1
ATOM 1401 C C . THR A 1 177 ? 3.877 19.239 1.230 1.00 75.12 177 THR A C 1
ATOM 1403 O O . THR A 1 177 ? 2.705 19.610 1.298 1.00 75.12 177 THR A O 1
ATOM 1406 N N . HIS A 1 178 ? 4.743 19.494 2.213 1.00 68.81 178 HIS A N 1
ATOM 1407 C CA . HIS A 1 178 ? 4.356 20.247 3.415 1.00 68.81 178 HIS A CA 1
ATOM 1408 C C . HIS A 1 178 ? 3.856 21.682 3.128 1.00 68.81 178 HIS A C 1
ATOM 1410 O O . HIS A 1 178 ? 3.202 22.280 3.977 1.00 68.81 178 HIS A O 1
ATOM 1416 N N . HIS A 1 179 ? 4.098 22.215 1.924 1.00 67.31 179 HIS A N 1
ATOM 1417 C CA . HIS A 1 179 ? 3.554 23.495 1.455 1.00 67.31 179 HIS A CA 1
ATOM 1418 C C . HIS A 1 179 ? 2.137 23.395 0.858 1.00 67.31 179 HIS A C 1
ATOM 1420 O O . HIS A 1 179 ? 1.500 24.417 0.625 1.00 67.31 179 HIS A O 1
ATOM 1426 N N . GLY A 1 180 ? 1.631 22.187 0.595 1.00 71.56 180 GLY A N 1
ATOM 1427 C CA . GLY A 1 180 ? 0.392 21.952 -0.146 1.00 71.56 180 GLY A CA 1
ATOM 1428 C C . GLY A 1 180 ? -0.569 21.021 0.583 1.00 71.56 180 GLY A C 1
ATOM 1429 O O . GLY A 1 180 ? -0.937 19.991 0.031 1.00 71.56 180 GLY A O 1
ATOM 1430 N N . LYS A 1 181 ? -0.986 21.375 1.807 1.00 82.00 181 LYS A N 1
ATOM 1431 C CA . LYS A 1 181 ? -1.917 20.565 2.623 1.00 82.00 181 LYS A CA 1
ATOM 1432 C C . LYS A 1 181 ? -3.388 20.640 2.191 1.00 82.00 181 LYS A C 1
ATOM 1434 O O . LYS A 1 181 ? -4.145 19.706 2.446 1.00 82.00 181 LYS A O 1
ATOM 1439 N N . ALA A 1 182 ? -3.781 21.709 1.496 1.00 87.19 182 ALA A N 1
ATOM 1440 C CA . ALA A 1 182 ? -5.173 21.968 1.113 1.00 87.19 182 ALA A CA 1
ATOM 1441 C C . ALA A 1 182 ? -5.871 20.806 0.362 1.00 87.19 182 ALA A C 1
ATOM 1443 O O . ALA A 1 182 ? -7.037 20.538 0.645 1.00 87.19 182 ALA A O 1
ATOM 1444 N N . PRO A 1 183 ? -5.212 20.069 -0.558 1.00 88.00 183 PRO A N 1
ATOM 1445 C CA . PRO A 1 183 ? -5.799 18.892 -1.200 1.00 88.00 183 PRO A CA 1
ATOM 1446 C C . PRO A 1 183 ? -6.220 17.797 -0.209 1.00 88.00 183 PRO A C 1
ATOM 1448 O O . PRO A 1 183 ? -7.299 17.224 -0.341 1.00 88.00 183 PRO A O 1
ATOM 1451 N N . VAL A 1 184 ? -5.409 17.542 0.821 1.00 87.25 184 VAL A N 1
ATOM 1452 C CA . VAL A 1 184 ? -5.733 16.563 1.869 1.00 87.25 184 VAL A CA 1
ATOM 1453 C C . VAL A 1 184 ? -6.868 17.069 2.756 1.00 87.25 184 VAL A C 1
ATOM 1455 O O . VAL A 1 184 ? -7.778 16.306 3.071 1.00 87.25 184 VAL A O 1
ATOM 1458 N N . GLU A 1 185 ? -6.851 18.354 3.119 1.00 89.12 185 GLU A N 1
ATOM 1459 C CA . GLU A 1 185 ? -7.908 18.974 3.930 1.00 89.12 185 GLU A CA 1
ATOM 1460 C C . GLU A 1 185 ? -9.284 18.866 3.256 1.00 89.12 185 GLU A C 1
ATOM 1462 O O . GLU A 1 185 ? -10.267 18.570 3.932 1.00 89.12 185 GLU A O 1
ATOM 1467 N N . ARG A 1 186 ? -9.358 19.005 1.924 1.00 90.50 186 ARG A N 1
ATOM 1468 C CA . ARG A 1 186 ? -10.611 18.814 1.171 1.00 90.50 186 ARG A CA 1
ATOM 1469 C C . ARG A 1 186 ? -11.138 17.382 1.244 1.00 90.50 186 ARG A C 1
ATOM 1471 O O . ARG A 1 186 ? -12.322 17.191 1.502 1.00 90.50 186 ARG A O 1
ATOM 1478 N N . VAL A 1 187 ? -10.273 16.381 1.061 1.00 89.12 187 VAL A N 1
ATOM 1479 C CA . VAL A 1 187 ? -10.675 14.967 1.194 1.00 89.12 187 VAL A CA 1
ATOM 1480 C C . VAL A 1 187 ? -11.130 14.667 2.622 1.00 89.12 187 VAL A C 1
ATOM 1482 O O . VAL A 1 187 ? -12.127 13.981 2.813 1.00 89.12 187 VAL A O 1
ATOM 1485 N N . LEU A 1 188 ? -10.436 15.203 3.631 1.00 88.69 188 LEU A N 1
ATOM 1486 C CA . LEU A 1 188 ? -10.814 15.041 5.036 1.00 88.69 188 LEU A CA 1
ATOM 1487 C C . LEU A 1 188 ? -12.177 15.660 5.351 1.00 88.69 188 LEU A C 1
ATOM 1489 O O . LEU A 1 188 ? -12.982 15.024 6.031 1.00 88.69 188 LEU A O 1
ATOM 1493 N N . ALA A 1 189 ? -12.443 16.863 4.840 1.00 90.25 189 ALA A N 1
ATOM 1494 C CA . ALA A 1 189 ? -13.736 17.515 4.996 1.00 90.25 189 ALA A CA 1
ATOM 1495 C C . ALA A 1 189 ? -14.856 16.658 4.389 1.00 90.25 189 ALA A C 1
ATOM 1497 O O . ALA A 1 189 ? -15.861 16.412 5.051 1.00 90.25 189 ALA A O 1
ATOM 1498 N N . ASP A 1 190 ? -14.666 16.120 3.182 1.00 92.00 190 ASP A N 1
ATOM 1499 C CA . ASP A 1 190 ? -15.657 15.242 2.552 1.00 92.00 190 ASP A CA 1
ATOM 1500 C C . ASP A 1 190 ? -15.818 13.894 3.263 1.00 92.00 190 ASP A C 1
ATOM 1502 O O . ASP A 1 190 ? -16.947 13.417 3.406 1.00 92.00 190 ASP A O 1
ATOM 1506 N N . CYS A 1 191 ? -14.732 13.307 3.775 1.00 90.75 191 CYS A N 1
ATOM 1507 C CA . CYS A 1 191 ? -14.802 12.126 4.635 1.00 90.75 191 CYS A CA 1
ATOM 1508 C C . CYS A 1 191 ? -15.660 12.399 5.877 1.00 90.75 191 CYS A C 1
ATOM 1510 O O . CYS A 1 191 ? -16.495 11.574 6.238 1.00 90.75 191 CYS A O 1
ATOM 1512 N N . GLN A 1 192 ? -15.489 13.566 6.506 1.00 89.12 192 GLN A N 1
ATOM 1513 C CA . GLN A 1 192 ? -16.281 13.966 7.666 1.00 89.12 192 GLN A CA 1
ATOM 1514 C C . GLN A 1 192 ? -17.755 14.183 7.300 1.00 89.12 192 GLN A C 1
ATOM 1516 O O . GLN A 1 192 ? -18.630 13.693 8.009 1.00 89.12 192 GLN A O 1
ATOM 1521 N N . ARG A 1 193 ? -18.048 14.861 6.179 1.00 90.31 193 ARG A N 1
ATOM 1522 C CA . ARG A 1 193 ? -19.431 15.070 5.709 1.00 90.31 193 ARG A CA 1
ATOM 1523 C C . ARG A 1 193 ? -20.175 13.758 5.451 1.00 90.31 193 ARG A C 1
ATOM 1525 O O . ARG A 1 193 ? -21.390 13.720 5.602 1.00 90.31 193 ARG A O 1
ATOM 1532 N N . ARG A 1 194 ? -19.461 12.706 5.040 1.00 89.00 194 ARG A N 1
ATOM 1533 C CA . ARG A 1 194 ? -20.030 11.399 4.669 1.00 89.00 194 ARG A CA 1
ATOM 1534 C C . ARG A 1 194 ? -19.851 10.312 5.741 1.00 89.00 194 ARG A C 1
ATOM 1536 O O . ARG A 1 194 ? -20.052 9.144 5.429 1.00 89.00 194 ARG A O 1
ATOM 1543 N N . ASP A 1 195 ? -19.469 10.682 6.968 1.00 88.81 195 ASP A N 1
ATOM 1544 C CA . ASP A 1 195 ? -19.176 9.763 8.090 1.00 88.81 195 ASP A CA 1
ATOM 1545 C C . ASP A 1 195 ? -18.268 8.583 7.694 1.00 88.81 195 ASP A C 1
ATOM 1547 O O . ASP A 1 195 ? -18.528 7.417 7.998 1.00 88.81 195 ASP A O 1
ATOM 1551 N N . VAL A 1 196 ? -17.183 8.862 6.966 1.00 89.75 196 VAL A N 1
ATOM 1552 C CA . VAL A 1 196 ? -16.238 7.815 6.564 1.00 89.75 196 VAL A CA 1
ATOM 1553 C C . VAL A 1 196 ? -15.481 7.301 7.780 1.00 89.75 196 VAL A C 1
ATOM 1555 O O . VAL A 1 196 ? -14.646 7.993 8.364 1.00 89.75 196 VAL A O 1
ATOM 1558 N N . ARG A 1 197 ? -15.733 6.036 8.120 1.00 89.25 197 ARG A N 1
ATOM 1559 C CA . ARG A 1 197 ? -15.089 5.338 9.247 1.00 89.25 197 ARG A CA 1
ATOM 1560 C C . ARG A 1 197 ? -13.826 4.577 8.865 1.00 89.25 197 ARG A C 1
ATOM 1562 O O . ARG A 1 197 ? -13.125 4.075 9.742 1.00 89.25 197 ARG A O 1
ATOM 1569 N N . LEU A 1 198 ? -13.552 4.470 7.567 1.00 92.31 198 LEU A N 1
ATOM 1570 C CA . LEU A 1 198 ? -12.372 3.797 7.051 1.00 92.31 198 LEU A CA 1
ATOM 1571 C C . LEU A 1 198 ? -11.104 4.542 7.517 1.00 92.31 198 LEU A C 1
ATOM 1573 O O . LEU A 1 198 ? -10.973 5.735 7.238 1.00 92.31 198 LEU A O 1
ATOM 1577 N N . PRO A 1 199 ? -10.155 3.885 8.206 1.00 92.44 199 PRO A N 1
ATOM 1578 C CA . PRO A 1 199 ? -8.943 4.544 8.676 1.00 92.44 199 PRO A CA 1
ATOM 1579 C C . PRO A 1 199 ? -8.044 5.040 7.532 1.00 92.44 199 PRO A C 1
ATOM 1581 O O . PRO A 1 199 ? -7.807 4.320 6.560 1.00 92.44 199 PRO A O 1
ATOM 1584 N N . GLY A 1 200 ? -7.505 6.254 7.678 1.00 90.44 200 GLY A N 1
ATOM 1585 C CA . GLY A 1 200 ? -6.699 6.924 6.658 1.00 90.44 200 GLY A CA 1
ATOM 1586 C C . GLY A 1 200 ? -5.261 7.198 7.094 1.00 90.44 200 GLY A C 1
ATOM 1587 O O . GLY A 1 200 ? -4.974 7.473 8.264 1.00 90.44 200 GLY A O 1
ATOM 1588 N N . ILE A 1 201 ? -4.345 7.149 6.132 1.00 90.81 201 ILE A N 1
ATOM 1589 C CA . ILE A 1 201 ? -2.950 7.565 6.273 1.00 90.81 201 ILE A CA 1
ATOM 1590 C C . ILE A 1 201 ? -2.640 8.611 5.206 1.00 90.81 201 ILE A C 1
ATOM 1592 O O . ILE A 1 201 ? -2.857 8.393 4.019 1.00 90.81 201 ILE A O 1
ATOM 1596 N N . PHE A 1 202 ? -2.101 9.747 5.627 1.00 86.31 202 PHE A N 1
ATOM 1597 C CA . PHE A 1 202 ? -1.832 10.890 4.766 1.00 86.31 202 PHE A CA 1
ATOM 1598 C C . PHE A 1 202 ? -0.335 11.048 4.550 1.00 86.31 202 PHE A C 1
ATOM 1600 O O . PHE A 1 202 ? 0.431 11.112 5.515 1.00 86.31 202 PHE A O 1
ATOM 1607 N N . GLY A 1 203 ? 0.080 11.104 3.286 1.00 79.44 203 GLY A N 1
ATOM 1608 C CA . GLY A 1 203 ? 1.485 11.246 2.930 1.00 79.44 203 GLY A CA 1
ATOM 1609 C C . GLY A 1 203 ? 1.954 12.694 2.897 1.00 79.44 203 GLY A C 1
ATOM 1610 O O . GLY A 1 203 ? 1.346 13.527 2.230 1.00 79.44 203 GLY A O 1
ATOM 1611 N N . GLY A 1 204 ? 3.055 12.985 3.590 1.00 77.56 204 GLY A N 1
ATOM 1612 C CA . GLY A 1 204 ? 3.739 14.274 3.589 1.00 77.56 204 GLY A CA 1
ATOM 1613 C C . GLY A 1 204 ? 5.206 14.143 3.167 1.00 77.56 204 GLY A C 1
ATOM 1614 O O . GLY A 1 204 ? 5.974 13.402 3.784 1.00 77.56 204 GLY A O 1
ATOM 1615 N N . LEU A 1 205 ? 5.623 14.898 2.147 1.00 71.31 205 LEU A N 1
ATOM 1616 C CA . LEU A 1 205 ? 7.035 15.047 1.787 1.00 71.31 205 LEU A CA 1
ATOM 1617 C C . LEU A 1 205 ? 7.626 16.293 2.448 1.00 71.31 205 LEU A C 1
ATOM 1619 O O . LEU A 1 205 ? 7.211 17.432 2.184 1.00 71.31 205 LEU A O 1
ATOM 1623 N N . LEU A 1 206 ? 8.647 16.071 3.271 1.00 61.25 206 LEU A N 1
ATOM 1624 C CA . LEU A 1 206 ? 9.510 17.128 3.779 1.00 61.25 206 LEU A CA 1
ATOM 1625 C C . LEU A 1 206 ? 10.603 17.383 2.741 1.00 61.25 206 LEU A C 1
ATOM 1627 O O . LEU A 1 206 ? 11.483 16.553 2.534 1.00 61.25 206 LEU A O 1
ATOM 1631 N N . LEU A 1 207 ? 10.520 18.524 2.060 1.00 53.66 207 LEU A N 1
ATOM 1632 C CA . LEU A 1 207 ? 11.576 18.967 1.156 1.00 53.66 207 LEU A CA 1
ATOM 1633 C C . LEU A 1 207 ? 12.663 19.670 1.983 1.00 53.66 207 LEU A C 1
ATOM 1635 O O . LEU A 1 207 ? 12.311 20.438 2.884 1.00 53.66 207 LEU A O 1
ATOM 1639 N N . PRO A 1 208 ? 13.960 19.454 1.693 1.00 54.09 208 PRO A N 1
ATOM 1640 C CA . PRO A 1 208 ? 15.021 20.253 2.289 1.00 54.09 208 PRO A CA 1
ATOM 1641 C C . PRO A 1 208 ? 14.773 21.736 2.002 1.00 54.09 208 PRO A C 1
ATOM 1643 O O . PRO A 1 208 ? 14.524 22.121 0.857 1.00 54.09 208 PRO A O 1
ATOM 1646 N N . GLN A 1 209 ? 14.841 22.571 3.037 1.00 49.50 209 GLN A N 1
ATOM 1647 C CA . GLN A 1 209 ? 14.821 24.025 2.879 1.00 49.50 209 GLN A CA 1
ATOM 1648 C C . GLN A 1 209 ? 15.969 24.424 1.937 1.00 49.50 209 GLN A C 1
ATOM 1650 O O . GLN A 1 209 ? 17.118 24.033 2.162 1.00 49.50 209 GLN A O 1
ATOM 1655 N N . ARG A 1 210 ? 15.683 25.184 0.870 1.00 41.91 210 ARG A N 1
ATOM 1656 C CA . ARG A 1 210 ? 16.747 25.775 0.044 1.00 41.91 210 ARG A CA 1
ATOM 1657 C C . ARG A 1 210 ? 17.548 26.719 0.939 1.00 41.91 210 ARG A C 1
ATOM 1659 O O . ARG A 1 210 ? 17.002 27.711 1.410 1.00 41.91 210 ARG A O 1
ATOM 1666 N N . GLN A 1 211 ? 18.831 26.436 1.161 1.00 40.00 211 GLN A N 1
ATOM 1667 C CA . GLN A 1 211 ? 19.720 27.431 1.760 1.00 40.00 211 GLN A CA 1
ATOM 1668 C C . GLN A 1 211 ? 19.743 28.675 0.850 1.00 40.00 211 GLN A C 1
ATOM 1670 O O . GLN A 1 211 ? 19.894 28.522 -0.369 1.00 40.00 211 GLN A O 1
ATOM 1675 N N . PRO A 1 212 ? 19.574 29.897 1.388 1.00 33.84 212 PRO A N 1
ATOM 1676 C CA . PRO A 1 212 ? 19.685 31.115 0.596 1.00 33.84 212 PRO A CA 1
ATOM 1677 C C . PRO A 1 212 ? 21.077 31.201 -0.046 1.00 33.84 212 PRO A C 1
ATOM 1679 O O . PRO A 1 212 ? 22.081 30.822 0.558 1.00 33.84 212 PRO A O 1
ATOM 1682 N N . ALA A 1 213 ? 21.139 31.707 -1.282 1.00 45.97 213 ALA A N 1
ATOM 1683 C CA . ALA A 1 213 ? 22.340 31.700 -2.126 1.00 45.97 213 ALA A CA 1
ATOM 1684 C C . ALA A 1 213 ? 23.582 32.362 -1.487 1.00 45.97 213 ALA A C 1
ATOM 1686 O O . ALA A 1 213 ? 24.705 32.086 -1.905 1.00 45.97 213 ALA A O 1
ATOM 1687 N N . HIS A 1 214 ? 23.398 33.176 -0.446 1.00 44.47 214 HIS A N 1
ATOM 1688 C CA . HIS A 1 214 ? 24.473 33.843 0.288 1.00 44.47 214 HIS A CA 1
ATOM 1689 C C . HIS A 1 214 ? 25.278 32.922 1.225 1.00 44.47 214 HIS A C 1
ATOM 1691 O O . HIS A 1 214 ? 26.347 33.318 1.677 1.00 44.47 214 HIS A O 1
ATOM 1697 N N . ALA A 1 215 ? 24.836 31.684 1.481 1.00 43.34 215 ALA A N 1
ATOM 1698 C CA . ALA A 1 215 ? 25.566 30.730 2.327 1.00 43.34 215 ALA A CA 1
ATOM 1699 C C . ALA A 1 215 ? 26.688 29.949 1.595 1.00 43.34 215 ALA A C 1
ATOM 1701 O O . ALA A 1 215 ? 27.359 29.119 2.205 1.00 43.34 215 ALA A O 1
ATOM 1702 N N . ARG A 1 216 ? 26.931 30.209 0.298 1.00 38.22 216 ARG A N 1
ATOM 1703 C CA . ARG A 1 216 ? 27.872 29.446 -0.557 1.00 38.22 216 ARG A CA 1
ATOM 1704 C C . ARG A 1 216 ? 29.368 29.588 -0.225 1.00 38.22 216 ARG A C 1
ATOM 1706 O O . ARG A 1 216 ? 30.167 28.882 -0.830 1.00 38.22 216 ARG A O 1
ATOM 1713 N N . ASN A 1 217 ? 29.758 30.441 0.725 1.00 35.09 217 ASN A N 1
ATOM 1714 C CA . ASN A 1 217 ? 31.176 30.695 1.030 1.00 35.09 217 ASN A CA 1
ATOM 1715 C C . ASN A 1 217 ? 31.737 29.914 2.234 1.00 35.09 217 ASN A C 1
ATOM 1717 O O . ASN A 1 217 ? 32.898 30.108 2.594 1.00 35.09 217 ASN A O 1
ATOM 1721 N N . ALA A 1 218 ? 30.977 28.996 2.835 1.00 38.06 218 ALA A N 1
ATOM 1722 C CA . ALA A 1 218 ? 31.549 28.023 3.764 1.00 38.06 218 ALA A CA 1
ATOM 1723 C C . ALA A 1 218 ? 32.133 26.842 2.964 1.00 38.06 218 ALA A C 1
ATOM 1725 O O . ALA A 1 218 ? 31.404 26.138 2.267 1.00 38.06 218 ALA A O 1
ATOM 1726 N N . ARG A 1 219 ? 33.461 26.667 3.023 1.00 28.31 219 ARG A N 1
ATOM 1727 C CA . ARG A 1 219 ? 34.220 25.622 2.306 1.00 28.31 219 ARG A CA 1
ATOM 1728 C C . ARG A 1 219 ? 33.567 24.231 2.440 1.00 28.31 219 ARG A C 1
ATOM 1730 O O . ARG A 1 219 ? 33.224 23.846 3.558 1.00 28.31 219 ARG A O 1
ATOM 1737 N N . PRO A 1 220 ? 33.469 23.439 1.356 1.00 33.53 220 PRO A N 1
ATOM 1738 C CA . PRO A 1 220 ? 32.982 22.071 1.447 1.00 33.53 220 PRO A CA 1
ATOM 1739 C C . PRO A 1 220 ? 34.036 21.166 2.100 1.00 33.53 220 PRO A C 1
ATOM 1741 O O . PRO A 1 220 ? 35.180 21.096 1.654 1.00 33.53 220 PRO A O 1
ATOM 1744 N N . VAL A 1 221 ? 33.631 20.446 3.147 1.00 30.22 221 VAL A N 1
ATOM 1745 C CA . VAL A 1 221 ? 34.293 19.207 3.578 1.00 30.22 221 VAL A CA 1
ATOM 1746 C C . VAL A 1 221 ? 33.949 18.137 2.532 1.00 30.22 221 VAL A C 1
ATOM 1748 O O . VAL A 1 221 ? 32.772 18.015 2.178 1.00 30.22 221 VAL A O 1
ATOM 1751 N N . PRO A 1 222 ? 34.917 17.375 1.994 1.00 30.38 222 PRO A N 1
ATOM 1752 C CA . PRO A 1 222 ? 34.622 16.373 0.987 1.00 30.38 222 PRO A CA 1
ATOM 1753 C C . PRO A 1 222 ? 33.974 15.168 1.668 1.00 30.38 222 PRO A C 1
ATOM 1755 O O . PRO A 1 222 ? 34.614 14.436 2.418 1.00 30.38 222 PRO A O 1
ATOM 1758 N N . SER A 1 223 ? 32.700 14.934 1.387 1.00 27.80 223 SER A N 1
ATOM 1759 C CA . SER A 1 223 ? 32.103 13.617 1.573 1.00 27.80 223 SER A CA 1
ATOM 1760 C C . SER A 1 223 ? 31.265 13.309 0.346 1.00 27.80 223 SER A C 1
ATOM 1762 O O . SER A 1 223 ? 30.326 14.049 0.045 1.00 27.80 223 SER A O 1
ATOM 1764 N N . GLY A 1 224 ? 31.639 12.247 -0.369 1.00 28.25 224 GLY A N 1
ATOM 1765 C CA . GLY A 1 224 ? 30.883 11.709 -1.492 1.00 28.25 224 GLY A CA 1
ATOM 1766 C C . GLY A 1 224 ? 29.437 11.477 -1.070 1.00 28.25 224 GLY A C 1
ATOM 1767 O O . GLY A 1 224 ? 29.153 10.661 -0.192 1.00 28.25 224 GLY A O 1
ATOM 1768 N N . ALA A 1 225 ? 28.531 12.257 -1.650 1.00 25.34 225 ALA A N 1
ATOM 1769 C CA . ALA A 1 225 ? 27.115 12.176 -1.357 1.00 25.34 225 ALA A CA 1
ATOM 1770 C C . ALA A 1 225 ? 26.520 10.989 -2.118 1.00 25.34 225 ALA A C 1
ATOM 1772 O O . ALA A 1 225 ? 26.320 11.035 -3.330 1.00 25.34 225 ALA A O 1
ATOM 1773 N N . ARG A 1 226 ? 26.266 9.925 -1.354 1.00 29.17 226 ARG A N 1
ATOM 1774 C CA . ARG A 1 226 ? 25.454 8.763 -1.718 1.00 29.17 226 ARG A CA 1
ATOM 1775 C C . ARG A 1 226 ? 24.082 9.202 -2.253 1.00 29.17 226 ARG A C 1
ATOM 1777 O O . ARG A 1 226 ? 23.537 10.191 -1.749 1.00 29.17 226 ARG A O 1
ATOM 1784 N N . PRO A 1 227 ? 23.453 8.449 -3.170 1.00 26.30 227 PRO A N 1
ATOM 1785 C CA . PRO A 1 227 ? 22.046 8.654 -3.485 1.00 26.30 227 PRO A CA 1
ATOM 1786 C C . PRO A 1 227 ? 21.194 8.245 -2.271 1.00 26.30 227 PRO A C 1
ATOM 1788 O O . PRO A 1 227 ? 20.972 7.068 -2.003 1.00 26.30 227 PRO A O 1
ATOM 1791 N N . SER A 1 228 ? 20.746 9.226 -1.483 1.00 35.69 228 SER A N 1
ATOM 1792 C CA . SER A 1 228 ? 19.931 8.987 -0.290 1.00 35.69 228 SER A CA 1
ATOM 1793 C C . SER A 1 228 ? 18.496 8.626 -0.672 1.00 35.69 228 SER A C 1
ATOM 1795 O O . SER A 1 228 ? 17.808 9.430 -1.304 1.00 35.69 228 SER A O 1
ATOM 1797 N N . ALA A 1 229 ? 18.009 7.468 -0.223 1.00 34.69 229 ALA A N 1
ATOM 1798 C CA . ALA A 1 229 ? 16.578 7.205 -0.139 1.00 34.69 229 ALA A CA 1
ATOM 1799 C C . ALA A 1 229 ? 15.929 8.322 0.696 1.00 34.69 229 ALA A C 1
ATOM 1801 O O . ALA A 1 229 ? 16.232 8.471 1.879 1.00 34.69 229 ALA A O 1
ATOM 1802 N N . HIS A 1 230 ? 15.084 9.151 0.083 1.00 41.00 230 HIS A N 1
ATOM 1803 C CA . HIS A 1 230 ? 14.358 10.198 0.798 1.00 41.00 230 HIS A CA 1
ATOM 1804 C C . HIS A 1 230 ? 13.117 9.583 1.459 1.00 41.00 230 HIS A C 1
ATOM 1806 O O . HIS A 1 230 ? 12.206 9.174 0.735 1.00 41.00 230 HIS A O 1
ATOM 1812 N N . PRO A 1 231 ? 13.047 9.490 2.800 1.00 49.38 231 PRO A N 1
ATOM 1813 C CA . PRO A 1 231 ? 11.863 8.965 3.464 1.00 49.38 231 PRO A CA 1
ATOM 1814 C C . PRO A 1 231 ? 10.707 9.969 3.372 1.00 49.38 231 PRO A C 1
ATOM 1816 O O . PRO A 1 231 ? 10.854 11.136 3.743 1.00 49.38 231 PRO A O 1
ATOM 1819 N N . GLY A 1 232 ? 9.541 9.507 2.920 1.00 52.03 232 GLY A N 1
ATOM 1820 C CA . GLY A 1 232 ? 8.280 10.224 3.109 1.00 52.03 232 GLY A CA 1
ATOM 1821 C C . GLY A 1 232 ? 7.785 10.042 4.545 1.00 52.03 232 GLY A C 1
ATOM 1822 O O . GLY A 1 232 ? 7.904 8.949 5.103 1.00 52.03 232 GLY A O 1
ATOM 1823 N N . VAL A 1 233 ? 7.226 11.090 5.158 1.00 61.88 233 VAL A N 1
ATOM 1824 C CA . VAL A 1 233 ? 6.566 10.981 6.468 1.00 61.88 233 VAL A CA 1
ATOM 1825 C C . VAL A 1 233 ? 5.082 10.753 6.230 1.00 61.88 233 VAL A C 1
ATOM 1827 O O . VAL A 1 233 ? 4.398 11.582 5.636 1.00 61.88 233 VAL A O 1
ATOM 1830 N N . LEU A 1 234 ? 4.569 9.635 6.722 1.00 63.31 234 LEU A N 1
ATOM 1831 C CA . LEU A 1 234 ? 3.155 9.302 6.663 1.00 63.31 234 LEU A CA 1
ATOM 1832 C C . LEU A 1 234 ? 2.511 9.556 8.031 1.00 63.31 234 LEU A C 1
ATOM 1834 O O . LEU A 1 234 ? 3.028 9.125 9.064 1.00 63.31 234 LEU A O 1
ATOM 1838 N N . LEU A 1 235 ? 1.369 10.239 8.050 1.00 64.00 235 LEU A N 1
ATOM 1839 C CA . LEU A 1 235 ? 0.590 10.527 9.254 1.00 64.00 235 LEU A CA 1
ATOM 1840 C C . LEU A 1 235 ? -0.758 9.805 9.191 1.00 64.00 235 LEU A C 1
ATOM 1842 O O . LEU A 1 235 ? -1.598 10.126 8.359 1.00 64.00 235 LEU A O 1
ATOM 1846 N N . GLY A 1 236 ? -0.978 8.840 10.081 1.00 58.78 236 GLY A N 1
ATOM 1847 C CA . GLY A 1 236 ? -2.209 8.052 10.165 1.00 58.78 236 GLY A CA 1
ATOM 1848 C C . GLY A 1 236 ? -3.141 8.499 11.289 1.00 58.78 236 GLY A C 1
ATOM 1849 O O . GLY A 1 236 ? -2.685 8.699 12.421 1.00 58.78 236 GLY A O 1
ATOM 1850 N N . ARG A 1 237 ? -4.441 8.617 10.983 1.00 57.84 237 ARG A N 1
ATOM 1851 C CA . ARG A 1 237 ? -5.548 8.830 11.937 1.00 57.84 237 ARG A CA 1
ATOM 1852 C C . ARG A 1 237 ? -6.863 8.270 11.367 1.00 57.84 237 ARG A C 1
ATOM 1854 O O . ARG A 1 237 ? -7.042 8.188 10.157 1.00 57.84 237 ARG A O 1
ATOM 1861 N N . ASN A 1 238 ? -7.811 7.928 12.238 1.00 53.75 238 ASN A N 1
ATOM 1862 C CA . ASN A 1 238 ? -9.196 7.688 11.823 1.00 53.75 238 ASN A CA 1
ATOM 1863 C C . ASN A 1 238 ? -9.855 9.036 11.433 1.00 53.75 238 ASN A C 1
ATOM 1865 O O . ASN A 1 238 ? -9.843 9.941 12.273 1.00 53.75 238 ASN A O 1
ATOM 1869 N N . PRO A 1 239 ? -10.422 9.195 10.218 1.00 51.94 239 PRO A N 1
ATOM 1870 C CA . PRO A 1 239 ? -11.074 10.440 9.795 1.00 51.94 239 PRO A CA 1
ATOM 1871 C C . PRO A 1 239 ? -12.227 10.865 10.718 1.00 51.94 239 PRO A C 1
ATOM 1873 O O . PRO A 1 239 ? -12.380 12.051 11.002 1.00 51.94 239 PRO A O 1
ATOM 1876 N N . ALA A 1 240 ? -12.977 9.900 11.263 1.00 49.12 240 ALA A N 1
ATOM 1877 C CA . ALA A 1 240 ? -14.093 10.140 12.182 1.00 49.12 240 ALA A CA 1
ATOM 1878 C C . ALA A 1 240 ? -13.652 10.612 13.584 1.00 49.12 240 ALA A C 1
ATOM 1880 O O . ALA A 1 240 ? -14.473 11.091 14.362 1.00 49.12 240 ALA A O 1
ATOM 1881 N N . ALA A 1 241 ? -12.360 10.516 13.928 1.00 48.66 241 ALA A N 1
ATOM 1882 C CA . ALA A 1 241 ? -11.850 10.926 15.241 1.00 48.66 241 ALA A CA 1
ATOM 1883 C C . ALA A 1 241 ? -11.660 12.450 15.399 1.00 48.66 241 ALA A C 1
ATOM 1885 O O . ALA A 1 241 ? -11.281 12.898 16.480 1.00 48.66 241 ALA A O 1
ATOM 1886 N N . GLY A 1 242 ? -11.957 13.240 14.360 1.00 36.78 242 GLY A N 1
ATOM 1887 C CA . GLY A 1 242 ? -11.998 14.698 14.415 1.00 36.78 242 GLY A CA 1
ATOM 1888 C C . GLY A 1 242 ? -10.622 15.367 14.509 1.00 36.78 242 GLY A C 1
ATOM 1889 O O . GLY A 1 242 ? -9.755 15.015 15.311 1.00 36.78 242 GLY A O 1
ATOM 1890 N N . LEU A 1 243 ? -10.432 16.411 13.704 1.00 40.25 243 LEU A N 1
ATOM 1891 C CA . LEU A 1 243 ? -9.428 17.442 13.943 1.00 40.25 243 LEU A CA 1
ATOM 1892 C C . LEU A 1 243 ? -9.823 18.207 15.217 1.00 40.25 243 LEU A C 1
ATOM 1894 O O . LEU A 1 243 ? -10.385 19.297 15.143 1.00 40.25 243 LEU A O 1
ATOM 1898 N N . ARG A 1 244 ? -9.536 17.658 16.405 1.00 32.16 244 ARG A N 1
ATOM 1899 C CA . ARG A 1 244 ? -9.302 18.539 17.551 1.00 32.16 244 ARG A CA 1
ATOM 1900 C C . ARG A 1 244 ? -8.052 19.330 17.197 1.00 32.16 244 ARG A C 1
ATOM 1902 O O . ARG A 1 244 ? -6.974 18.759 17.040 1.00 32.16 244 ARG A O 1
ATOM 1909 N N . GLN A 1 245 ? -8.273 20.610 16.927 1.00 33.12 245 GLN A N 1
ATOM 1910 C CA . GLN A 1 245 ? -7.240 21.616 16.783 1.00 33.12 245 GLN A CA 1
ATOM 1911 C C . GLN A 1 245 ? -6.346 21.511 18.018 1.00 33.12 245 GLN A C 1
ATOM 1913 O O . GLN A 1 245 ? -6.791 21.797 19.128 1.00 33.12 245 GLN A O 1
ATOM 1918 N N . ASP A 1 246 ? -5.108 21.062 17.832 1.00 29.86 246 ASP A N 1
ATOM 1919 C CA . ASP A 1 246 ? -4.054 21.411 18.771 1.00 29.86 246 ASP A CA 1
ATOM 1920 C C . ASP A 1 246 ? -3.872 22.924 18.581 1.00 29.86 246 ASP A C 1
ATOM 1922 O O . ASP A 1 246 ? -3.324 23.378 17.572 1.00 29.86 246 ASP A O 1
ATOM 1926 N N . ALA A 1 247 ? -4.492 23.692 19.479 1.00 26.12 247 ALA A N 1
ATOM 1927 C CA . ALA A 1 247 ? -4.340 25.134 19.583 1.00 26.12 247 ALA A CA 1
ATOM 1928 C C . ALA A 1 247 ? -2.844 25.491 19.700 1.00 26.12 247 ALA A C 1
ATOM 1930 O O . ALA A 1 247 ? -2.077 24.705 20.265 1.00 26.12 247 ALA A O 1
ATOM 1931 N N . PRO A 1 248 ? -2.403 26.648 19.176 1.00 33.28 248 PRO A N 1
ATOM 1932 C CA . PRO A 1 248 ? -1.054 27.124 19.435 1.00 33.28 248 PRO A CA 1
ATOM 1933 C C . PRO A 1 248 ? -0.894 27.351 20.941 1.00 33.28 248 PRO A C 1
ATOM 1935 O O . PRO A 1 248 ? -1.776 27.910 21.591 1.00 33.28 248 PRO A O 1
ATOM 1938 N N . CYS A 1 249 ? 0.220 26.878 21.495 1.00 29.05 249 CYS A N 1
ATOM 1939 C CA . CYS A 1 249 ? 0.648 27.264 22.828 1.00 29.05 249 CYS A CA 1
ATOM 1940 C C . CYS A 1 249 ? 0.901 28.776 22.825 1.00 29.05 249 CYS A C 1
ATOM 1942 O O . CYS A 1 249 ? 1.892 29.221 22.251 1.00 29.05 249 CYS A O 1
ATOM 1944 N N . ASP A 1 250 ? 0.006 29.533 23.454 1.00 30.52 250 ASP A N 1
ATOM 1945 C CA . ASP A 1 250 ? 0.349 30.823 24.041 1.00 30.52 250 ASP A CA 1
ATOM 1946 C C . ASP A 1 250 ? 1.156 30.566 25.322 1.00 30.52 250 ASP A C 1
ATOM 1948 O O . ASP A 1 250 ? 0.774 29.742 26.162 1.00 30.52 250 ASP A O 1
ATOM 1952 N N . GLY A 1 251 ? 2.287 31.263 25.429 1.00 33.62 251 GLY A N 1
ATOM 1953 C CA . GLY A 1 251 ? 3.241 31.235 26.535 1.00 33.62 251 GLY A CA 1
ATOM 1954 C C . GLY A 1 251 ? 4.527 31.939 26.142 1.00 33.62 251 GLY A C 1
ATOM 1955 O O . GLY A 1 251 ? 5.367 31.271 25.501 1.00 33.62 251 GLY A O 1
#

Radius of gyration: 19.16 Å; chains: 1; bounding box: 55×51×46 Å

Foldseek 3Di:
DAPLVVQLVQDKAKAKEFEQDDPPDDPVLNVVSLLVVLVVQLVQQLVVHAYEYEDQLQLPDCPCVVVSCLPRNPPSGQLSRYEYEQELQDALVVSLVSLVSSVVSNNQEYEFFPGDCPHHHHGNDPGSLVSLVVNCVVPVRRAYEYEAELPDDLLVRLVCLPDPSVNHQAYEYDEDEPVDCVSVVSNLVNCQVVVPQRKYKYKYFYDPDPDPPVVPPDDDDDDPDRPDGRMIMIIIHGSNSDPPDPDDDDD

Secondary structure (DSSP, 8-state):
--HHHHHHT-S-EEEEEEPPPPTTS-HHHHHHHHHHHHHHHHHHHHTT-EEEE---TT--TT--HHHHHHHHS-TTS-GGGEEEEEETTS-HHHHHHHHHHHHHTT--EEEEE---SSSSSPPSSSSHHHHHHHHHTT-SSSEEEEEE-TTS-HHHHHHHHHSGGG--SEEEEPPEETT--HHHHHHHHHHHHTT--S-EEEEEE-PPPPPPGGGTTSPPP---------PEEEEEE-GGG----------